Protein AF-A0A961WH72-F1 (afdb_monomer)

pLDDT: mean 76.14, std 23.5, range [26.84, 97.44]

Secondary structure (DSSP, 8-state):
------HHHHHHHHHHHHHHHHTT-TT-EEEEES-SS-EE-TTSSEEEEEPPPSS--HHHHHHHHHHHHHHHHHHHH--HHHHHHHPPSSHHHHHHHHHHHHHHHHHHHHHH-HHHHHHHHHHHHHHHHHTTGGG--S--GGGHHHHHHHHHHHHHH-PPPPHHHHHHHHHHHHHHHHHHHHHHHHHHHHTT-HHHHHHHHHHHHHHTT-S-GGGG-----TT--S----------------------------------------------SS-----S-------------------TT-TTS---S--TT-----GGGSS-HHHHHHHHHHHHHHHHHHHHHHHHHHHHHHHHHH-

Mean predicted aligned error: 18.49 Å

Solvent-accessible surface area (backbone atoms only — not comparable to full-atom values): 22322 Å² total; per-residue (Å²): 130,81,80,76,67,54,68,42,57,51,49,51,53,52,50,48,52,50,28,30,61,68,23,74,38,85,79,50,45,74,44,72,40,97,48,95,59,49,45,72,39,97,83,64,45,36,36,36,35,41,52,76,53,83,78,69,48,74,66,56,48,36,42,43,49,12,33,39,48,49,50,14,27,38,62,54,65,54,59,68,70,61,48,64,75,67,55,55,66,58,74,64,39,30,45,30,52,54,37,40,53,54,35,41,26,43,35,62,44,30,78,75,33,65,74,51,30,54,24,41,51,55,29,48,33,53,50,24,52,76,70,45,31,67,68,58,88,66,91,53,73,90,47,43,34,58,38,52,25,50,50,52,38,28,61,57,63,71,47,78,65,43,80,31,36,38,58,40,34,65,69,45,44,66,59,46,48,72,58,35,41,69,46,55,61,52,41,49,82,22,53,88,38,67,70,55,27,51,54,45,48,50,52,36,41,44,55,68,70,50,51,59,82,80,67,70,69,76,74,71,71,88,85,77,79,95,76,81,77,93,75,86,87,79,90,89,82,86,81,87,84,84,90,80,90,79,89,82,88,87,84,91,79,87,83,88,83,87,88,85,86,90,82,90,81,91,85,82,88,88,85,91,84,88,79,80,90,72,84,79,88,78,86,69,75,82,63,87,68,76,71,76,80,64,82,81,69,63,64,92,83,53,90,83,42,91,71,83,91,72,67,89,88,64,82,87,76,56,77,75,77,76,51,55,75,69,56,53,53,50,54,49,54,53,50,52,57,55,47,62,69,42,49,68,54,51,56,52,52,50,53,53,50,53,55,64,74,75,105

Nearest PDB structures (foldseek):
  6sna-assembly5_J  TM=2.636E-01  e=1.450E+00  Escherichia coli

Sequence (359 aa):
MAQQDDSQDLLKRVTSAALKAVSESRDVTVTYAYAQEALVGASGKTVRLPSPSRQVSAEELMRLRGAADAAALRLRYHDESMHRRRRPDGAEAAAIFERAEQVRVEALGARRLAGVADNLDAFLENRCKSKGLEDARERDPAMLPEAVGLMVRECLTGAPPPPSGARLLDLWRPWLMEKAGDELASLDDAAGDQRAFAKALSSLIRQLDLMDETDGALDYDDSQDEQQGEQDPNEESSPEGQGSEQESEGAMAGESSAGEEEGQADSAAMSAEEDMASAPGGEDPAGPTRWNNRWENDRAGDPAAYRAYSTESDEVIGAEGLCESEELTRLRAQLDQQLSRLQGVVARLANRLQRRLMA

Radius of gyration: 33.53 Å; Cα contacts (8 Å, |Δi|>4): 295; chains: 1; bounding box: 84×54×106 Å

Foldseek 3Di:
DPPPPQVQVVLQVVLVVVLCVLLVHPQAAEAEDCDQAKDQDLVNRYIYFHRADSDHDPLNSLSRNLRSLLSSLCNRQPDSVLLVLLQADDPLLNLLSVLLLSLLSQLVCCVPPVVNVSSNLSNQLVVLVVVQLLVDDAQDSVCVSVLSSQLLNCLQNVDHGRPSNNVNVVRCVVVLCVQQVVLSNVLNVCSNPPNSNSVSSVVSCVSVVNHDPVSVPPPPPPPDDPDDDDDDDDDDDDDDDDDDDDDDDDDDDDDDDDDDDDDDDDDDDDDPDPDDDDDDDPPPPPPPDPPPPDPVADDPPDPPHDDDPDCPPPDDDDPPRVDDPVVVVVVVVVVVVVVVVCPVVVVVVVVVVVVVVVD

Structure (mmCIF, N/CA/C/O backbone):
data_AF-A0A961WH72-F1
#
_entry.id   AF-A0A961WH72-F1
#
loop_
_atom_site.group_PDB
_atom_site.id
_atom_site.type_symbol
_atom_site.label_atom_id
_atom_site.label_alt_id
_atom_site.label_comp_id
_atom_site.label_asym_id
_atom_site.label_entity_id
_atom_site.label_seq_id
_atom_site.pdbx_PDB_ins_code
_atom_site.Cartn_x
_atom_site.Cartn_y
_atom_site.Cartn_z
_atom_site.occupancy
_atom_site.B_iso_or_equiv
_atom_site.auth_seq_id
_atom_site.auth_comp_id
_atom_site.auth_asym_id
_atom_site.auth_atom_id
_atom_site.pdbx_PDB_model_num
ATOM 1 N N . MET A 1 1 ? -14.200 17.731 36.127 1.00 36.31 1 MET A N 1
ATOM 2 C CA . MET A 1 1 ? -13.036 18.047 35.278 1.00 36.31 1 MET A CA 1
ATOM 3 C C . MET A 1 1 ? -12.876 16.879 34.329 1.00 36.31 1 MET A C 1
ATOM 5 O O . MET A 1 1 ? -12.485 15.814 34.783 1.00 36.31 1 MET A O 1
ATOM 9 N N . ALA A 1 2 ? -13.321 17.030 33.081 1.00 42.72 2 ALA A N 1
ATOM 10 C CA . ALA A 1 2 ? -13.099 16.016 32.057 1.00 42.72 2 ALA A CA 1
ATOM 11 C C . ALA A 1 2 ? -11.585 15.848 31.893 1.00 42.72 2 ALA A C 1
ATOM 13 O O . ALA A 1 2 ? -10.884 16.851 31.747 1.00 42.72 2 ALA A O 1
ATOM 14 N N . GLN A 1 3 ? -11.081 14.618 31.987 1.00 45.59 3 GLN A N 1
ATOM 15 C CA . GLN A 1 3 ? -9.727 14.318 31.537 1.00 45.59 3 GLN A CA 1
ATOM 16 C C . GLN A 1 3 ? -9.674 14.735 30.068 1.00 45.59 3 GLN A C 1
ATOM 18 O O . GLN A 1 3 ? -10.369 14.159 29.235 1.00 45.59 3 GLN A O 1
ATOM 23 N N . GLN A 1 4 ? -8.932 15.801 29.765 1.00 50.41 4 GLN A N 1
ATOM 24 C CA . GLN A 1 4 ? -8.462 16.026 28.408 1.00 50.41 4 GLN A CA 1
ATOM 25 C C . GLN A 1 4 ? -7.620 14.792 28.082 1.00 50.41 4 GLN A C 1
ATOM 27 O O . GLN A 1 4 ? -6.508 14.680 28.594 1.00 50.41 4 GLN A O 1
ATOM 32 N N . ASP A 1 5 ? -8.186 13.834 27.339 1.00 55.75 5 ASP A N 1
ATOM 33 C CA . ASP A 1 5 ? -7.397 12.783 26.691 1.00 55.75 5 ASP A CA 1
ATOM 34 C C . ASP A 1 5 ? -6.220 13.501 26.014 1.00 55.75 5 ASP A C 1
ATOM 36 O O . ASP A 1 5 ? -6.437 14.486 25.297 1.00 55.75 5 ASP A O 1
ATOM 40 N N . ASP A 1 6 ? -4.986 13.064 26.290 1.00 77.06 6 ASP A N 1
ATOM 41 C CA . ASP A 1 6 ? -3.807 13.585 25.597 1.00 77.06 6 ASP A CA 1
ATOM 42 C C . ASP A 1 6 ? -4.100 13.466 24.094 1.00 77.06 6 ASP A C 1
ATOM 44 O O . ASP A 1 6 ? -4.495 12.394 23.621 1.00 77.06 6 ASP A O 1
ATOM 48 N N . SER A 1 7 ? -3.998 14.567 23.338 1.00 80.75 7 SER A N 1
ATOM 49 C CA . SER A 1 7 ? -4.381 14.613 21.917 1.00 80.75 7 SER A CA 1
ATOM 50 C C . SER A 1 7 ? -3.727 13.478 21.121 1.00 80.75 7 SER A C 1
ATOM 52 O O . SER A 1 7 ? -4.302 12.963 20.162 1.00 80.75 7 SER A O 1
ATOM 54 N N . GLN A 1 8 ? -2.542 13.054 21.563 1.00 87.06 8 GLN A N 1
ATOM 55 C CA . GLN A 1 8 ? -1.800 11.918 21.039 1.00 87.06 8 GLN A CA 1
ATOM 56 C C . GLN A 1 8 ? -2.517 10.569 21.246 1.00 87.06 8 GLN A C 1
ATOM 58 O O . GLN A 1 8 ? -2.579 9.759 20.319 1.00 87.06 8 GLN A O 1
ATOM 63 N N . ASP A 1 9 ? -3.064 10.312 22.433 1.00 87.81 9 ASP A N 1
ATOM 64 C CA . ASP A 1 9 ? -3.734 9.052 22.775 1.00 87.81 9 ASP A CA 1
ATOM 65 C C . ASP A 1 9 ? -5.092 8.936 22.085 1.00 87.81 9 ASP A C 1
ATOM 67 O O . ASP A 1 9 ? -5.440 7.867 21.571 1.00 87.81 9 ASP A O 1
ATOM 71 N N . LEU A 1 10 ? -5.817 10.053 21.967 1.00 89.88 10 LEU A N 1
ATOM 72 C CA . LEU A 1 10 ? -7.023 10.119 21.145 1.00 89.88 10 LEU A CA 1
ATOM 73 C C . LEU A 1 10 ? -6.706 9.754 19.689 1.00 89.88 10 LEU A C 1
ATOM 75 O O . LEU A 1 10 ? -7.406 8.932 19.092 1.00 89.88 10 LEU A O 1
ATOM 79 N N . LEU A 1 11 ? -5.631 10.321 19.131 1.00 91.12 11 LEU A N 1
ATOM 80 C CA . LEU A 1 11 ? -5.214 10.054 17.758 1.00 91.12 11 LEU A CA 1
ATOM 81 C C . LEU A 1 11 ? -4.885 8.575 17.544 1.00 91.12 11 LEU A C 1
ATOM 83 O O . LEU A 1 11 ? -5.355 7.967 16.580 1.00 91.12 11 LEU A O 1
ATOM 87 N N . LYS A 1 12 ? -4.114 7.976 18.459 1.00 92.50 12 LYS A N 1
ATOM 88 C CA . LYS A 1 12 ? -3.782 6.546 18.430 1.00 92.50 12 LYS A CA 1
ATOM 89 C C . LYS A 1 12 ? -5.048 5.689 18.498 1.00 92.50 12 LYS A C 1
ATOM 91 O O . LYS A 1 12 ? -5.254 4.816 17.660 1.00 92.50 12 LYS A O 1
ATOM 96 N N . ARG A 1 13 ? -5.960 5.979 19.428 1.00 92.81 13 ARG A N 1
ATOM 97 C CA . ARG A 1 13 ? -7.214 5.224 19.572 1.00 92.81 13 ARG A CA 1
ATOM 98 C C . ARG A 1 13 ? -8.069 5.278 18.302 1.00 92.81 13 ARG A C 1
ATOM 100 O O . ARG A 1 13 ? -8.508 4.235 17.821 1.00 92.81 13 ARG A O 1
ATOM 107 N N . VAL A 1 14 ? -8.280 6.469 17.737 1.00 93.88 14 VAL A N 1
ATOM 108 C CA . VAL A 1 14 ? -9.122 6.658 16.541 1.00 93.88 14 VAL A CA 1
ATOM 109 C C . VAL A 1 14 ? -8.481 6.042 15.298 1.00 93.88 14 VAL A C 1
ATOM 111 O O . VAL A 1 14 ? -9.165 5.377 14.524 1.00 93.88 14 VAL A O 1
ATOM 114 N N . THR A 1 15 ? -7.169 6.209 15.107 1.00 93.75 15 THR A N 1
ATOM 115 C CA . THR A 1 15 ? -6.462 5.608 13.961 1.00 93.75 15 THR A CA 1
ATOM 116 C C . THR A 1 15 ? -6.438 4.085 14.037 1.00 93.75 15 THR A C 1
ATOM 118 O O . THR A 1 15 ? -6.690 3.434 13.028 1.00 93.75 15 THR A O 1
ATOM 121 N N . SER A 1 16 ? -6.249 3.512 15.229 1.00 94.38 16 SER A N 1
ATOM 122 C CA . SER A 1 16 ? -6.358 2.065 15.445 1.00 94.38 16 SER A CA 1
ATOM 123 C C . SER A 1 16 ? -7.760 1.536 15.131 1.00 94.38 16 SER A C 1
ATOM 125 O O . SER A 1 16 ? -7.897 0.512 14.465 1.00 94.38 16 SER A O 1
ATOM 127 N N . ALA A 1 17 ? -8.809 2.228 15.587 1.00 93.69 17 ALA A N 1
ATOM 128 C CA . ALA A 1 17 ? -10.191 1.833 15.315 1.00 93.69 17 ALA A CA 1
ATOM 129 C C . ALA A 1 17 ? -10.525 1.911 13.816 1.00 93.69 17 ALA A C 1
ATOM 131 O O . ALA A 1 17 ? -11.119 0.983 13.269 1.00 93.69 17 ALA A O 1
ATOM 132 N N . ALA A 1 18 ? -10.093 2.982 13.144 1.00 94.12 18 ALA A N 1
ATOM 133 C CA . ALA A 1 18 ? -10.273 3.139 11.705 1.00 94.12 18 ALA A CA 1
ATOM 134 C C . ALA A 1 18 ? -9.533 2.052 10.912 1.00 94.12 18 ALA A C 1
ATOM 136 O O . ALA A 1 18 ? -10.121 1.476 10.003 1.00 94.12 18 ALA A O 1
ATOM 137 N N . LEU A 1 19 ? -8.292 1.720 11.289 1.00 95.12 19 LEU A N 1
ATOM 138 C CA . LEU A 1 19 ? -7.523 0.649 10.652 1.00 95.12 19 LEU A CA 1
ATOM 139 C C . LEU A 1 19 ? -8.273 -0.684 10.717 1.00 95.12 19 LEU A C 1
ATOM 141 O O . LEU A 1 19 ? -8.426 -1.335 9.691 1.00 95.12 19 LEU A O 1
ATOM 145 N N . LYS A 1 20 ? -8.794 -1.054 11.895 1.00 94.75 20 LYS A N 1
ATOM 146 C CA . LYS A 1 20 ? -9.574 -2.291 12.087 1.00 94.75 20 LYS A CA 1
ATOM 147 C C . LYS A 1 20 ? -10.860 -2.324 11.265 1.00 94.75 20 LYS A C 1
ATOM 149 O O . LYS A 1 20 ? -11.255 -3.381 10.784 1.00 94.75 20 LYS A O 1
ATOM 154 N N . ALA A 1 21 ? -11.530 -1.180 11.138 1.00 94.06 21 ALA A N 1
ATOM 155 C CA . ALA A 1 21 ? -12.750 -1.071 10.349 1.00 94.06 21 ALA A CA 1
ATOM 156 C C . ALA A 1 21 ? -12.458 -1.206 8.847 1.00 94.06 21 ALA A C 1
ATOM 158 O O . ALA A 1 21 ? -13.131 -1.967 8.160 1.00 94.06 21 ALA A O 1
ATOM 159 N N . VAL A 1 22 ? -11.431 -0.510 8.346 1.00 93.94 22 VAL A N 1
ATOM 160 C CA . VAL A 1 22 ? -11.042 -0.553 6.927 1.00 93.94 22 VAL A CA 1
ATOM 161 C C . VAL A 1 22 ? -10.499 -1.928 6.538 1.00 93.94 22 VAL A C 1
ATOM 163 O O . VAL A 1 22 ? -10.794 -2.382 5.433 1.00 93.94 22 VAL A O 1
ATOM 166 N N . SER A 1 23 ? -9.759 -2.594 7.433 1.00 93.50 23 SER A N 1
ATOM 167 C CA . SER A 1 23 ? -9.194 -3.930 7.204 1.00 93.50 23 SER A CA 1
ATOM 168 C C 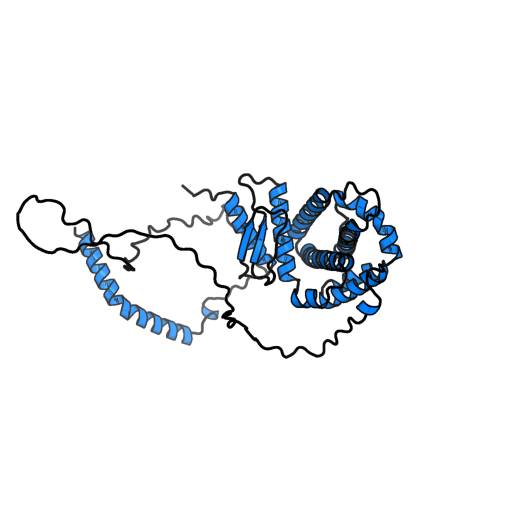. SER A 1 23 ? -10.180 -5.086 7.403 1.00 93.50 23 SER A C 1
ATOM 170 O O . SER A 1 23 ? -9.806 -6.238 7.200 1.00 93.50 23 SER A O 1
ATOM 172 N N . GLU A 1 24 ? -11.406 -4.806 7.863 1.00 91.94 24 GLU A N 1
ATOM 173 C CA . GLU A 1 24 ? -12.420 -5.806 8.248 1.00 91.94 24 GLU A CA 1
ATOM 174 C C . GLU A 1 24 ? -11.930 -6.835 9.290 1.00 91.94 24 GLU A C 1
ATOM 176 O O . GLU A 1 24 ? -12.535 -7.887 9.484 1.00 91.94 24 GLU A O 1
ATOM 181 N N . SER A 1 25 ? -10.862 -6.509 10.026 1.00 88.62 25 SER A N 1
ATOM 182 C CA . SER A 1 25 ? -10.177 -7.435 10.929 1.00 88.62 25 SER A CA 1
ATOM 183 C C . SER A 1 25 ? -10.180 -6.908 12.367 1.00 88.62 25 SER A C 1
ATOM 185 O O . SER A 1 25 ? -9.411 -6.015 12.737 1.00 88.62 25 SER A O 1
ATOM 187 N N . ARG A 1 26 ? -11.047 -7.475 13.217 1.00 85.31 26 ARG A N 1
ATOM 188 C CA . ARG A 1 26 ? -11.245 -7.028 14.614 1.00 85.31 26 ARG A CA 1
ATOM 189 C C . ARG A 1 26 ? -10.056 -7.353 15.530 1.00 85.31 26 ARG A C 1
ATOM 191 O O . ARG A 1 26 ? -9.720 -6.551 16.412 1.00 85.31 26 ARG A O 1
ATOM 198 N N . ASP A 1 27 ? -9.392 -8.474 15.261 1.00 87.06 27 ASP A N 1
ATOM 199 C CA . ASP A 1 27 ? -8.355 -9.064 16.119 1.00 87.06 27 ASP A CA 1
ATOM 200 C C . ASP A 1 27 ? -6.949 -8.502 15.872 1.00 87.06 27 ASP A C 1
ATOM 202 O O . ASP A 1 27 ? -5.981 -8.907 16.516 1.00 87.06 27 ASP A O 1
ATOM 206 N N . VAL A 1 28 ? -6.817 -7.531 14.964 1.00 91.31 28 VAL A N 1
ATOM 207 C CA . VAL A 1 28 ? -5.526 -6.901 14.681 1.00 91.31 28 VAL A CA 1
ATOM 208 C C . VAL A 1 28 ? -5.059 -6.113 15.901 1.00 91.31 28 VAL A C 1
ATOM 210 O O . VAL A 1 28 ? -5.764 -5.247 16.431 1.00 91.31 28 VAL A O 1
ATOM 213 N N . THR A 1 29 ? -3.838 -6.387 16.340 1.00 92.12 29 THR A N 1
ATOM 214 C CA . THR A 1 29 ? -3.172 -5.635 17.401 1.00 92.12 29 THR A CA 1
ATOM 215 C C . THR A 1 29 ? -2.368 -4.501 16.780 1.00 92.12 29 THR A C 1
ATOM 217 O O . THR A 1 29 ? -1.402 -4.735 16.054 1.00 92.12 29 THR A O 1
ATOM 220 N N . VAL A 1 30 ? -2.769 -3.262 17.064 1.00 93.12 30 VAL A N 1
ATOM 221 C CA . VAL A 1 30 ? -2.084 -2.061 16.573 1.00 93.12 30 VAL A CA 1
ATOM 222 C C . VAL A 1 30 ? -1.107 -1.569 17.634 1.00 93.12 30 VAL A C 1
ATOM 224 O O . VAL A 1 30 ? -1.479 -1.330 18.781 1.00 93.12 30 VAL A O 1
ATOM 227 N N . THR A 1 31 ? 0.150 -1.414 17.241 1.00 93.31 31 THR A N 1
ATOM 228 C CA . THR A 1 31 ? 1.238 -0.879 18.064 1.00 93.31 31 THR A CA 1
ATOM 229 C C . THR A 1 31 ? 1.793 0.384 17.416 1.00 93.31 31 THR A C 1
ATOM 231 O O . THR A 1 31 ? 1.682 0.563 16.206 1.00 93.31 31 THR A O 1
ATOM 234 N N . TYR A 1 32 ? 2.388 1.274 18.208 1.00 91.94 32 TYR A N 1
ATOM 235 C CA . TYR A 1 32 ? 2.964 2.528 17.716 1.00 91.94 32 TYR A CA 1
ATOM 236 C C . TYR A 1 32 ? 4.460 2.561 18.002 1.00 91.94 32 TYR A C 1
ATOM 238 O O . TYR A 1 32 ? 4.882 2.262 19.118 1.00 91.94 32 TYR A O 1
ATOM 246 N N . ALA A 1 33 ? 5.259 2.939 17.008 1.00 88.06 33 ALA A N 1
ATOM 247 C CA . ALA A 1 33 ? 6.708 3.059 17.136 1.00 88.06 33 ALA A CA 1
ATOM 248 C C . ALA A 1 33 ? 7.239 4.254 16.343 1.00 88.06 33 ALA A C 1
ATOM 250 O O . ALA A 1 33 ? 6.598 4.729 15.409 1.00 88.06 33 ALA A O 1
ATOM 251 N N . TYR A 1 34 ? 8.434 4.730 16.686 1.00 82.25 34 TYR A N 1
ATOM 252 C CA . TYR A 1 34 ? 9.130 5.742 15.892 1.00 82.25 34 TYR A CA 1
ATOM 253 C C . TYR A 1 34 ? 9.647 5.108 14.594 1.00 82.25 34 TYR A C 1
ATOM 255 O O . TYR A 1 34 ? 10.736 4.545 14.547 1.00 82.25 34 TYR A O 1
ATOM 263 N N . ALA A 1 35 ? 8.818 5.146 13.557 1.00 76.06 35 ALA A N 1
ATOM 264 C CA . ALA A 1 35 ? 9.113 4.687 12.205 1.00 76.06 35 ALA A CA 1
ATOM 265 C C . ALA A 1 35 ? 8.475 5.659 11.203 1.00 76.06 35 ALA A C 1
ATOM 267 O O . ALA A 1 35 ? 7.566 6.402 11.569 1.00 76.06 35 ALA A O 1
ATOM 268 N N . GLN A 1 36 ? 8.955 5.679 9.960 1.00 68.25 36 GLN A N 1
ATOM 269 C CA . GLN A 1 36 ? 8.349 6.484 8.889 1.00 68.25 36 GLN A CA 1
ATOM 270 C C . GLN A 1 36 ? 7.187 5.757 8.202 1.00 68.25 36 GLN A C 1
ATOM 272 O O . GLN A 1 36 ? 6.228 6.406 7.790 1.00 68.25 36 GLN A O 1
ATOM 277 N N . GLU A 1 37 ? 7.254 4.427 8.121 1.00 78.56 37 GLU A N 1
ATOM 278 C CA . GLU A 1 37 ? 6.268 3.585 7.443 1.00 78.56 37 GLU A CA 1
ATOM 279 C C . GLU A 1 37 ? 5.599 2.610 8.416 1.00 78.56 37 GLU A C 1
ATOM 281 O O . GLU A 1 37 ? 6.140 2.276 9.478 1.00 78.56 37 GLU A O 1
ATOM 286 N N . ALA A 1 38 ? 4.397 2.169 8.045 1.00 82.62 38 ALA A N 1
ATOM 287 C CA . ALA A 1 38 ? 3.700 1.113 8.754 1.00 82.62 38 ALA A CA 1
ATOM 288 C C . ALA A 1 38 ? 4.318 -0.250 8.421 1.00 82.62 38 ALA A C 1
ATOM 290 O O . ALA A 1 38 ? 4.673 -0.518 7.277 1.00 82.62 38 ALA A O 1
ATOM 291 N N . LEU A 1 39 ? 4.401 -1.126 9.418 1.00 82.69 39 LEU A N 1
ATOM 292 C CA . LEU A 1 39 ? 4.828 -2.510 9.234 1.00 82.69 39 LEU A CA 1
ATOM 293 C C . LEU A 1 39 ? 3.669 -3.437 9.571 1.00 82.69 39 LEU A C 1
ATOM 295 O O . LEU A 1 39 ? 3.139 -3.389 10.682 1.00 82.69 39 LEU A O 1
ATOM 299 N N . VAL A 1 40 ? 3.298 -4.289 8.623 1.00 81.38 40 VAL A N 1
ATOM 300 C CA . VAL A 1 40 ? 2.339 -5.372 8.841 1.00 81.38 40 VAL A CA 1
ATOM 301 C C . VAL A 1 40 ? 3.132 -6.627 9.195 1.00 81.38 40 VAL A C 1
ATOM 303 O O . VAL A 1 40 ? 4.072 -6.989 8.493 1.00 81.38 40 VAL A O 1
ATOM 306 N N . GLY A 1 41 ? 2.810 -7.263 10.321 1.00 77.25 41 GLY A N 1
ATOM 307 C CA . GLY A 1 41 ? 3.455 -8.507 10.731 1.00 77.25 41 GLY A CA 1
ATOM 308 C C . GLY A 1 41 ? 3.132 -9.649 9.766 1.00 77.25 41 GLY A C 1
ATOM 309 O O . GLY A 1 41 ? 2.050 -9.683 9.189 1.00 77.25 41 GLY A O 1
ATOM 310 N N . ALA A 1 42 ? 4.037 -10.624 9.647 1.00 69.62 42 ALA A N 1
ATOM 311 C CA . ALA A 1 42 ? 3.918 -11.736 8.694 1.00 69.62 42 ALA A CA 1
ATOM 312 C C . ALA A 1 42 ? 2.634 -12.580 8.846 1.00 69.62 42 ALA A C 1
ATOM 314 O O . ALA A 1 42 ? 2.200 -13.226 7.900 1.00 69.62 42 ALA A O 1
ATOM 315 N N . SER A 1 43 ? 2.018 -12.587 10.033 1.00 72.12 43 SER A N 1
ATOM 316 C CA . SER A 1 43 ? 0.750 -13.281 10.292 1.00 72.12 43 SER A CA 1
ATOM 317 C C . SER A 1 43 ? -0.496 -12.434 10.010 1.00 72.12 43 SER A C 1
ATOM 319 O O . SER A 1 43 ? -1.606 -12.911 10.229 1.00 72.12 43 SER A O 1
ATOM 321 N N . GLY A 1 44 ? -0.343 -11.159 9.637 1.00 79.94 44 GLY A N 1
ATOM 322 C CA . GLY A 1 44 ? -1.441 -10.198 9.482 1.00 79.94 44 GLY A CA 1
ATOM 323 C C . GLY A 1 44 ? -2.124 -9.780 10.795 1.00 79.94 44 GLY A C 1
ATOM 324 O O . GLY A 1 44 ? -3.003 -8.924 10.795 1.00 79.94 44 GLY A O 1
ATOM 325 N N . LYS A 1 45 ? -1.722 -10.343 11.943 1.00 84.69 45 LYS A N 1
ATOM 326 C CA . LYS A 1 45 ? -2.372 -10.091 13.245 1.00 84.69 45 LYS A CA 1
ATOM 327 C C . LYS A 1 45 ? -1.830 -8.870 13.981 1.00 84.69 45 LYS A C 1
ATOM 329 O O . LYS A 1 45 ? -2.444 -8.413 14.944 1.00 84.69 45 LYS A O 1
ATOM 334 N N . THR A 1 46 ? -0.686 -8.337 13.566 1.00 90.12 46 THR A N 1
ATOM 335 C CA . THR A 1 46 ? -0.054 -7.176 14.199 1.00 90.12 46 THR A CA 1
ATOM 336 C C . THR A 1 46 ? 0.263 -6.111 13.161 1.00 90.12 46 THR A C 1
ATOM 338 O O . THR A 1 46 ? 0.755 -6.413 12.076 1.00 90.12 46 THR A O 1
ATOM 341 N N . VAL A 1 47 ? -0.008 -4.850 13.494 1.00 93.12 47 VAL A N 1
ATOM 342 C CA . VAL A 1 47 ? 0.405 -3.696 12.686 1.00 93.12 47 VAL A CA 1
ATOM 343 C C . VAL A 1 47 ? 1.152 -2.719 13.573 1.00 93.12 47 VAL A C 1
ATOM 345 O O . VAL A 1 47 ? 0.690 -2.375 14.662 1.00 93.12 47 VAL A O 1
ATOM 348 N N . ARG A 1 48 ? 2.311 -2.257 13.111 1.00 93.38 48 ARG A N 1
ATOM 349 C CA . ARG A 1 48 ? 3.100 -1.222 13.772 1.00 93.38 48 ARG A CA 1
ATOM 350 C C . ARG A 1 48 ? 3.012 0.071 12.975 1.00 93.38 48 ARG A C 1
ATOM 352 O O . ARG A 1 48 ? 3.560 0.149 11.883 1.00 93.38 48 ARG A O 1
ATOM 359 N N . LEU A 1 49 ? 2.332 1.071 13.525 1.00 93.56 49 LEU A N 1
ATOM 360 C CA . LEU A 1 49 ? 2.144 2.390 12.924 1.00 93.56 49 LEU A CA 1
ATOM 361 C C . LEU A 1 49 ? 3.180 3.408 13.432 1.00 93.56 49 LEU A C 1
ATOM 363 O O . LEU A 1 49 ? 3.722 3.240 14.532 1.00 93.56 49 LEU A O 1
ATOM 367 N N . PRO A 1 50 ? 3.439 4.485 12.667 1.00 90.88 50 PRO A N 1
ATOM 368 C CA . PRO A 1 50 ? 4.266 5.593 13.132 1.00 90.88 50 PRO A CA 1
ATOM 369 C C . PRO A 1 50 ? 3.639 6.251 14.369 1.00 90.88 50 PRO A C 1
ATOM 371 O O . PRO A 1 50 ? 2.454 6.570 14.388 1.00 90.88 50 PRO A O 1
ATOM 374 N N . SER A 1 51 ? 4.412 6.450 15.434 1.00 89.06 51 SER A N 1
ATOM 375 C CA . SER A 1 51 ? 3.912 7.137 16.625 1.00 89.06 51 SER A CA 1
ATOM 376 C C . SER A 1 51 ? 3.788 8.636 16.345 1.00 89.06 51 SER A C 1
ATOM 378 O O . SER A 1 51 ? 4.811 9.258 16.057 1.00 89.06 51 SER A O 1
ATOM 380 N N . PRO A 1 52 ? 2.595 9.238 16.503 1.00 89.44 52 PRO A N 1
ATOM 381 C CA . PRO A 1 52 ? 2.447 10.685 16.416 1.00 89.44 52 PRO A CA 1
ATOM 382 C C . PRO A 1 52 ? 3.178 11.369 17.575 1.00 89.44 52 PRO A C 1
ATOM 384 O O . PRO A 1 52 ? 3.286 10.807 18.672 1.00 89.44 52 PRO A O 1
ATOM 387 N N . SER A 1 53 ? 3.652 12.587 17.347 1.00 86.94 53 SER A N 1
ATOM 388 C CA . SER A 1 53 ? 4.169 13.490 18.365 1.00 86.94 53 SER A CA 1
ATOM 389 C C . SER A 1 53 ? 3.045 14.010 19.277 1.00 86.94 53 SER A C 1
ATOM 391 O O . SER A 1 53 ? 1.857 13.821 19.016 1.00 86.94 53 SER A O 1
ATOM 393 N N . ARG A 1 54 ? 3.408 14.671 20.384 1.00 82.31 54 ARG A N 1
ATOM 394 C CA . ARG A 1 54 ? 2.423 15.321 21.272 1.00 82.31 54 ARG A CA 1
ATOM 395 C C . ARG A 1 54 ? 1.734 16.522 20.619 1.00 82.31 54 ARG A C 1
ATOM 397 O O . ARG A 1 54 ? 0.594 16.829 20.950 1.00 82.31 54 ARG A O 1
ATOM 404 N N . GLN A 1 55 ? 2.426 17.209 19.712 1.00 83.12 55 GLN A N 1
ATOM 405 C CA . GLN A 1 55 ? 1.911 18.356 18.966 1.00 83.12 55 GLN A CA 1
ATOM 406 C C . GLN A 1 55 ? 1.867 18.000 17.485 1.00 83.12 55 GLN A C 1
ATOM 408 O O . GLN A 1 55 ? 2.793 18.282 16.731 1.00 83.12 55 GLN A O 1
ATOM 413 N N . VAL A 1 56 ? 0.774 17.353 17.096 1.00 81.62 56 VAL A N 1
ATOM 414 C CA . VAL A 1 56 ? 0.613 16.791 15.757 1.00 81.62 56 VAL A CA 1
ATOM 415 C C . VAL A 1 56 ? 0.435 17.913 14.736 1.00 81.62 56 VAL A C 1
ATOM 417 O O . VAL A 1 56 ? -0.516 18.693 14.818 1.00 81.62 56 VAL A O 1
ATOM 420 N N . SER A 1 57 ? 1.338 17.988 13.759 1.00 88.25 57 SER A N 1
ATOM 421 C CA . SER A 1 57 ? 1.156 18.854 12.591 1.00 88.25 57 SER A CA 1
ATOM 422 C C . SER A 1 57 ? 0.174 18.222 11.596 1.00 88.25 57 SER A C 1
ATOM 424 O O . SER A 1 57 ? -0.032 17.008 11.589 1.00 88.25 57 SER A O 1
ATOM 426 N N . ALA A 1 58 ? -0.423 19.028 10.712 1.00 87.38 58 ALA A N 1
ATOM 427 C CA . ALA A 1 58 ? -1.310 18.504 9.667 1.00 87.38 58 ALA A CA 1
ATOM 428 C C . ALA A 1 58 ? -0.600 17.474 8.765 1.00 87.38 58 ALA A C 1
ATOM 430 O O . ALA A 1 58 ? -1.182 16.455 8.405 1.00 87.38 58 ALA A O 1
ATOM 431 N N . GLU A 1 59 ? 0.678 17.704 8.459 1.00 85.94 59 GLU A N 1
ATOM 432 C CA . GLU A 1 59 ? 1.492 16.794 7.651 1.00 85.94 59 GLU A CA 1
ATOM 433 C C . GLU A 1 59 ? 1.767 15.466 8.374 1.00 85.94 59 GLU A C 1
ATOM 435 O O . GLU A 1 59 ? 1.672 14.393 7.778 1.00 85.94 59 GLU A O 1
ATOM 440 N N . GLU A 1 60 ? 2.063 15.518 9.676 1.00 87.50 60 GLU A N 1
ATOM 441 C CA . GLU A 1 60 ? 2.265 14.323 10.497 1.00 87.50 60 GLU A CA 1
ATOM 442 C C . GLU A 1 60 ? 0.979 13.494 10.603 1.00 87.50 60 GLU A C 1
ATOM 444 O O . GLU A 1 60 ? 1.018 12.266 10.499 1.00 87.50 60 GLU A O 1
ATOM 449 N N . LEU A 1 61 ? -0.169 14.164 10.739 1.00 89.81 61 LEU A N 1
ATOM 450 C CA . LEU A 1 61 ? -1.473 13.514 10.740 1.00 89.81 61 LEU A CA 1
ATOM 451 C C . LEU A 1 61 ? -1.752 12.796 9.416 1.00 89.81 61 LEU A C 1
ATOM 453 O O . LEU A 1 61 ? -2.140 11.629 9.434 1.00 89.81 61 LEU A O 1
ATOM 457 N N . MET A 1 62 ? -1.539 13.473 8.284 1.00 88.81 62 MET A N 1
ATOM 458 C CA . MET A 1 62 ? -1.716 12.888 6.951 1.00 88.81 62 MET A CA 1
ATOM 459 C C . MET A 1 62 ? -0.795 11.685 6.747 1.00 88.81 62 MET A C 1
ATOM 461 O O . MET A 1 62 ? -1.237 10.648 6.260 1.00 88.81 62 MET A O 1
ATOM 465 N N . ARG A 1 63 ? 0.464 11.778 7.194 1.00 89.06 63 ARG A N 1
ATOM 466 C CA . ARG A 1 63 ? 1.424 10.671 7.122 1.00 89.06 63 ARG A CA 1
ATOM 467 C C . ARG A 1 63 ? 0.965 9.462 7.932 1.00 89.06 63 ARG A C 1
ATOM 469 O O . ARG A 1 63 ? 0.990 8.349 7.419 1.00 89.06 63 ARG A O 1
ATOM 476 N N . LEU A 1 64 ? 0.520 9.669 9.173 1.00 92.38 64 LEU A N 1
ATOM 477 C CA . LEU A 1 64 ? -0.010 8.589 10.006 1.00 92.38 64 LEU A CA 1
ATOM 478 C C . LEU A 1 64 ? -1.268 7.970 9.392 1.00 92.38 64 LEU A C 1
ATOM 480 O O . LEU A 1 64 ? -1.384 6.748 9.340 1.00 92.38 64 LEU A O 1
ATOM 484 N N . ARG A 1 65 ? -2.213 8.803 8.946 1.00 93.88 65 ARG A N 1
ATOM 485 C CA . ARG A 1 65 ? -3.468 8.350 8.337 1.00 93.88 65 ARG A CA 1
ATOM 486 C C . ARG A 1 65 ? -3.215 7.546 7.069 1.00 93.88 65 ARG A C 1
ATOM 488 O O . ARG A 1 65 ? -3.736 6.445 6.966 1.00 93.88 65 ARG A O 1
ATOM 495 N N . GLY A 1 66 ? -2.376 8.041 6.165 1.00 94.56 66 GLY A N 1
ATOM 496 C CA . GLY A 1 66 ? -2.032 7.324 4.942 1.00 94.56 66 GLY A CA 1
ATOM 497 C C . GLY A 1 66 ? -1.268 6.027 5.204 1.00 94.56 66 GLY A C 1
ATOM 498 O O . GLY A 1 66 ? -1.602 5.010 4.609 1.00 94.56 66 GLY A O 1
ATOM 499 N N . ALA A 1 67 ? -0.336 6.007 6.165 1.00 94.12 67 ALA A N 1
ATOM 500 C CA . ALA A 1 67 ? 0.337 4.772 6.574 1.00 94.12 67 ALA A CA 1
ATOM 501 C C . ALA A 1 67 ? -0.644 3.744 7.173 1.00 94.12 67 ALA A C 1
ATOM 503 O O . ALA A 1 67 ? -0.539 2.548 6.901 1.00 94.12 67 ALA A O 1
ATOM 504 N N . ALA A 1 68 ? -1.608 4.202 7.977 1.00 95.38 68 ALA A N 1
ATOM 505 C CA . ALA A 1 68 ? -2.639 3.349 8.558 1.00 95.38 68 ALA A CA 1
ATOM 506 C C . ALA A 1 68 ? -3.601 2.801 7.498 1.00 95.38 68 ALA A C 1
ATOM 508 O O . ALA A 1 68 ? -3.897 1.609 7.515 1.00 95.38 68 ALA A O 1
ATOM 509 N N . ASP A 1 69 ? -4.052 3.646 6.571 1.00 96.38 69 ASP A N 1
ATOM 510 C CA . ASP A 1 69 ? -4.961 3.249 5.500 1.00 96.38 69 ASP A CA 1
ATOM 511 C C . ASP A 1 69 ? -4.258 2.291 4.514 1.00 96.38 69 ASP A C 1
ATOM 513 O O . ASP A 1 69 ? -4.824 1.256 4.173 1.00 96.38 69 ASP A O 1
ATOM 517 N N . ALA A 1 70 ? -2.993 2.539 4.147 1.00 95.56 70 ALA A N 1
ATOM 518 C CA . ALA A 1 70 ? -2.197 1.628 3.315 1.00 95.56 70 ALA A CA 1
ATOM 519 C C . ALA A 1 70 ? -2.025 0.242 3.966 1.00 95.56 70 ALA A C 1
ATOM 521 O O . ALA A 1 70 ? -2.215 -0.786 3.312 1.00 95.56 70 ALA A O 1
ATOM 522 N N . ALA A 1 71 ? -1.724 0.199 5.269 1.00 95.19 71 ALA A N 1
ATOM 523 C CA . ALA A 1 71 ? -1.624 -1.054 6.017 1.00 95.19 71 ALA A CA 1
ATOM 524 C C . ALA A 1 71 ? -2.978 -1.775 6.133 1.00 95.19 71 ALA A C 1
ATOM 526 O O . ALA A 1 71 ? -3.039 -2.996 5.994 1.00 95.19 71 ALA A O 1
ATOM 527 N N . ALA A 1 72 ? -4.067 -1.032 6.357 1.00 95.81 72 ALA A N 1
ATOM 528 C CA . ALA A 1 72 ? -5.414 -1.589 6.444 1.00 95.81 72 ALA A CA 1
ATOM 529 C C . ALA A 1 72 ? -5.854 -2.234 5.123 1.00 95.81 72 ALA A C 1
ATOM 531 O O . ALA A 1 72 ? -6.411 -3.331 5.120 1.00 95.81 72 ALA A O 1
ATOM 532 N N . LEU A 1 73 ? -5.577 -1.565 4.002 1.00 95.81 73 LEU A N 1
ATOM 533 C CA . LEU A 1 73 ? -5.893 -2.066 2.667 1.00 95.81 73 LEU A CA 1
ATOM 534 C C . LEU A 1 73 ? -5.057 -3.288 2.305 1.00 95.81 73 LEU A C 1
ATOM 536 O O . LEU A 1 73 ? -5.602 -4.229 1.730 1.00 95.81 73 LEU A O 1
ATOM 540 N N . ARG A 1 74 ? -3.775 -3.315 2.693 1.00 95.31 74 ARG A N 1
ATOM 541 C CA . ARG A 1 74 ? -2.952 -4.517 2.546 1.00 95.31 74 ARG A CA 1
ATOM 542 C C . ARG A 1 74 ? -3.567 -5.681 3.316 1.00 95.31 74 ARG A C 1
ATOM 544 O O . ARG A 1 74 ? -3.832 -6.707 2.715 1.00 95.31 74 ARG A O 1
ATOM 551 N N . LEU A 1 75 ? -3.893 -5.508 4.597 1.00 94.19 75 LEU A N 1
ATOM 552 C CA . LEU A 1 75 ? -4.536 -6.566 5.387 1.00 94.19 75 LEU A CA 1
ATOM 553 C C . LEU A 1 75 ? -5.833 -7.099 4.765 1.00 94.19 75 LEU A C 1
ATOM 555 O O . LEU A 1 75 ? -6.129 -8.281 4.896 1.00 94.19 75 LEU A O 1
ATOM 559 N N . ARG A 1 76 ? -6.608 -6.232 4.109 1.00 93.81 76 ARG A N 1
ATOM 560 C CA . ARG A 1 76 ? -7.894 -6.607 3.521 1.00 93.81 76 ARG A CA 1
ATOM 561 C C . ARG A 1 76 ? -7.778 -7.318 2.180 1.00 93.81 76 ARG A C 1
ATOM 563 O O . ARG A 1 76 ? -8.543 -8.236 1.912 1.00 93.81 76 ARG A O 1
ATOM 570 N N . TYR A 1 77 ? -6.904 -6.829 1.305 1.00 94.50 77 TYR A N 1
ATOM 571 C CA . TYR A 1 77 ? -6.893 -7.221 -0.105 1.00 94.50 77 TYR A CA 1
ATOM 572 C C . TYR A 1 77 ? -5.681 -8.071 -0.497 1.00 94.50 77 TYR A C 1
ATOM 574 O O . TYR A 1 77 ? -5.587 -8.450 -1.664 1.00 94.50 77 TYR A O 1
ATOM 582 N N . HIS A 1 78 ? -4.766 -8.353 0.433 1.00 94.81 78 HIS A N 1
ATOM 583 C CA . HIS A 1 78 ? -3.543 -9.111 0.186 1.00 94.81 78 HIS A CA 1
ATOM 584 C C . HIS A 1 78 ? -3.550 -10.477 0.879 1.00 94.81 78 HIS A C 1
ATOM 586 O O . HIS A 1 78 ? -3.634 -10.573 2.101 1.00 94.81 78 HIS A O 1
ATOM 592 N N . ASP A 1 79 ? -3.354 -11.528 0.093 1.00 94.06 79 ASP A N 1
ATOM 593 C CA . ASP A 1 79 ? -3.001 -12.869 0.541 1.00 94.06 79 ASP A CA 1
ATOM 594 C C . ASP A 1 79 ? -1.475 -13.052 0.494 1.00 94.06 79 ASP A C 1
ATOM 596 O O . ASP A 1 79 ? -0.863 -13.143 -0.576 1.00 94.06 79 ASP A O 1
ATOM 600 N N . GLU A 1 80 ? -0.869 -13.127 1.679 1.00 91.88 80 GLU A N 1
ATOM 601 C CA . GLU A 1 80 ? 0.574 -13.296 1.889 1.00 91.88 80 GLU A CA 1
ATOM 602 C C . GLU A 1 80 ? 1.087 -14.674 1.432 1.00 91.88 80 GLU A C 1
ATOM 604 O O . GLU A 1 80 ? 2.238 -14.827 1.016 1.00 91.88 80 GLU A O 1
ATOM 609 N N . SER A 1 81 ? 0.259 -15.719 1.520 1.00 91.69 81 SER A N 1
ATOM 610 C CA . SER A 1 81 ? 0.657 -17.070 1.112 1.00 91.69 81 SER A CA 1
ATOM 611 C C . SER A 1 81 ? 0.793 -17.154 -0.406 1.00 91.69 81 SER A C 1
ATOM 613 O O . SER A 1 81 ? 1.804 -17.636 -0.923 1.00 91.69 81 SER A O 1
ATOM 615 N N . MET A 1 82 ? -0.186 -16.593 -1.113 1.00 92.00 82 MET A N 1
ATOM 616 C CA . MET A 1 82 ? -0.213 -16.528 -2.566 1.00 92.00 82 MET A CA 1
ATOM 617 C C . MET A 1 82 ? 0.895 -15.608 -3.086 1.00 92.00 82 MET A C 1
ATOM 619 O O . MET A 1 82 ? 1.631 -15.988 -4.000 1.00 92.00 82 MET A O 1
ATOM 623 N N . HIS A 1 83 ? 1.084 -14.446 -2.451 1.00 92.81 83 HIS A N 1
ATOM 624 C CA . HIS A 1 83 ? 2.150 -13.515 -2.810 1.00 92.81 83 HIS A CA 1
ATOM 625 C C . HIS A 1 83 ? 3.538 -14.162 -2.727 1.00 92.81 83 HIS A C 1
ATOM 627 O O . HIS A 1 83 ? 4.302 -14.086 -3.686 1.00 92.81 83 HIS A O 1
ATOM 633 N N . ARG A 1 84 ? 3.846 -14.873 -1.632 1.00 91.94 84 ARG A N 1
ATOM 634 C CA . ARG A 1 84 ? 5.135 -15.567 -1.478 1.00 91.94 84 ARG A CA 1
ATOM 635 C C . ARG A 1 84 ? 5.358 -16.660 -2.519 1.00 91.94 84 ARG A C 1
ATOM 637 O O . ARG A 1 84 ? 6.474 -16.784 -3.007 1.00 91.94 84 ARG A O 1
ATOM 644 N N . ARG A 1 85 ? 4.319 -17.421 -2.884 1.00 91.06 85 ARG A N 1
ATOM 645 C CA . ARG A 1 85 ? 4.412 -18.476 -3.914 1.00 91.06 85 ARG A CA 1
ATOM 646 C C . ARG A 1 85 ? 4.685 -17.918 -5.317 1.00 91.06 85 ARG A C 1
ATOM 648 O O . ARG A 1 85 ? 5.309 -18.598 -6.124 1.00 91.06 85 ARG A O 1
ATOM 655 N N . ARG A 1 86 ? 4.198 -16.709 -5.621 1.00 89.81 86 ARG A N 1
ATOM 656 C CA . ARG A 1 86 ? 4.316 -16.077 -6.951 1.00 89.81 86 ARG A CA 1
ATOM 657 C C . ARG A 1 86 ? 5.413 -15.023 -7.066 1.00 89.81 86 ARG A C 1
ATOM 659 O O . ARG A 1 86 ? 5.610 -14.483 -8.153 1.00 89.81 86 ARG A O 1
ATOM 666 N N . ARG A 1 87 ? 6.093 -14.703 -5.967 1.00 92.19 87 ARG A N 1
ATOM 667 C CA . ARG A 1 87 ? 7.177 -13.725 -5.952 1.00 92.19 87 ARG A CA 1
ATOM 668 C C . ARG A 1 87 ? 8.294 -14.195 -6.897 1.00 92.19 87 ARG A C 1
ATOM 670 O O . ARG A 1 87 ? 8.786 -15.303 -6.697 1.00 92.19 87 ARG A O 1
ATOM 677 N N . PRO A 1 88 ? 8.691 -13.383 -7.892 1.00 91.19 88 PRO A N 1
ATOM 678 C CA . PRO A 1 88 ? 9.749 -13.758 -8.818 1.00 91.19 88 PRO A CA 1
ATOM 679 C C . PRO A 1 88 ? 11.108 -13.801 -8.117 1.00 91.19 88 PRO A C 1
ATOM 681 O O . PRO A 1 88 ? 11.324 -13.141 -7.089 1.00 91.19 88 PRO A O 1
ATOM 684 N N . ASP A 1 89 ? 12.019 -14.560 -8.715 1.00 87.00 89 ASP A N 1
ATOM 685 C CA . ASP A 1 89 ? 13.425 -14.555 -8.345 1.00 87.00 89 ASP A CA 1
ATOM 686 C C . ASP A 1 89 ? 14.104 -13.257 -8.812 1.00 87.00 89 ASP A C 1
ATOM 688 O O . ASP A 1 89 ? 13.584 -12.501 -9.632 1.00 87.00 89 ASP A O 1
ATOM 692 N N . GLY A 1 90 ? 15.260 -12.945 -8.225 1.00 89.19 90 GLY A N 1
ATOM 693 C CA . GLY A 1 90 ? 15.974 -11.695 -8.489 1.00 89.19 90 GLY A CA 1
ATOM 694 C C . GLY A 1 90 ? 15.489 -10.512 -7.640 1.00 89.19 90 GLY A C 1
ATOM 695 O O . GLY A 1 90 ? 14.302 -10.290 -7.404 1.00 89.19 90 GLY A O 1
ATOM 696 N N . ALA A 1 91 ? 16.442 -9.724 -7.138 1.00 90.88 91 ALA A N 1
ATOM 697 C CA . ALA A 1 91 ? 16.147 -8.639 -6.201 1.00 90.88 91 ALA A CA 1
ATOM 698 C C . ALA A 1 91 ? 15.313 -7.509 -6.834 1.00 90.88 91 ALA A C 1
ATOM 700 O O . ALA A 1 91 ? 14.417 -6.971 -6.187 1.00 90.88 91 ALA A O 1
ATOM 701 N N . GLU A 1 92 ? 15.594 -7.165 -8.09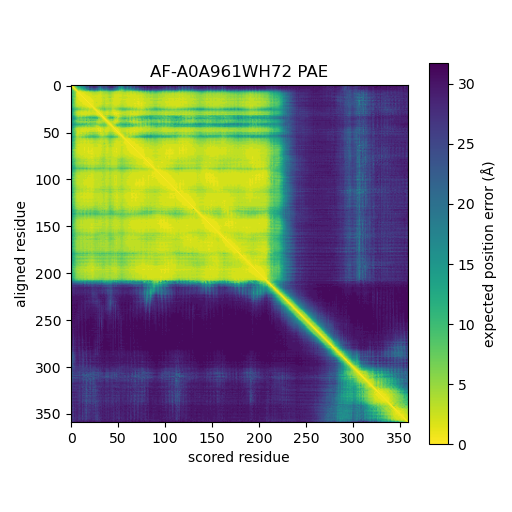2 1.00 91.12 92 GLU A N 1
ATOM 702 C CA . GLU A 1 92 ? 14.924 -6.074 -8.808 1.00 91.12 92 GLU A CA 1
ATOM 703 C C . GLU A 1 92 ? 13.495 -6.450 -9.222 1.00 91.12 92 GLU A C 1
ATOM 705 O O . GLU A 1 92 ? 12.550 -5.728 -8.896 1.00 91.12 92 GLU A O 1
ATOM 710 N N . ALA A 1 93 ? 13.315 -7.623 -9.839 1.00 92.75 93 ALA A N 1
ATOM 711 C CA . ALA A 1 93 ? 12.004 -8.171 -10.182 1.00 92.75 93 ALA A CA 1
ATOM 712 C C . ALA A 1 93 ? 11.106 -8.307 -8.945 1.00 92.75 93 ALA A C 1
ATOM 714 O O . ALA A 1 93 ? 9.955 -7.866 -8.956 1.00 92.75 93 ALA A O 1
ATOM 715 N N . ALA A 1 94 ? 11.642 -8.836 -7.842 1.00 93.69 94 ALA A N 1
ATOM 716 C CA . ALA A 1 94 ? 10.899 -8.936 -6.595 1.00 93.69 94 ALA A CA 1
ATOM 717 C C . ALA A 1 94 ? 10.515 -7.568 -6.007 1.00 93.69 94 ALA A C 1
ATOM 719 O O . ALA A 1 94 ? 9.433 -7.434 -5.436 1.00 93.69 94 ALA A O 1
ATOM 720 N N . ALA A 1 95 ? 11.366 -6.546 -6.149 1.00 95.00 95 ALA A N 1
ATOM 721 C CA . ALA A 1 95 ? 11.055 -5.192 -5.695 1.00 95.00 95 ALA A CA 1
ATOM 722 C C . ALA A 1 95 ? 9.928 -4.551 -6.522 1.00 95.00 95 ALA A C 1
ATOM 724 O O . ALA A 1 95 ? 9.048 -3.902 -5.953 1.00 95.00 95 ALA A O 1
ATOM 725 N N . ILE A 1 96 ? 9.916 -4.762 -7.844 1.00 95.56 96 ILE A N 1
ATOM 726 C CA . ILE A 1 96 ? 8.805 -4.347 -8.715 1.00 95.56 96 ILE A CA 1
ATOM 727 C C . ILE A 1 96 ? 7.524 -5.080 -8.316 1.00 95.56 96 ILE A C 1
ATOM 729 O O . ILE A 1 96 ? 6.474 -4.449 -8.182 1.00 95.56 96 ILE A O 1
ATOM 733 N N . PHE A 1 97 ? 7.620 -6.392 -8.086 1.00 95.75 97 PHE A N 1
ATOM 734 C CA . PHE A 1 97 ? 6.482 -7.230 -7.732 1.00 95.75 97 PHE A CA 1
ATOM 735 C C . PHE A 1 97 ? 5.819 -6.782 -6.422 1.00 95.75 97 PHE A C 1
ATOM 737 O O . PHE A 1 97 ? 4.617 -6.520 -6.386 1.00 95.75 97 PHE A O 1
ATOM 744 N N . GLU A 1 98 ? 6.617 -6.605 -5.365 1.00 95.38 98 GLU A N 1
ATOM 745 C CA . GLU A 1 98 ? 6.165 -6.081 -4.072 1.00 95.38 98 GLU A CA 1
ATOM 746 C C . GLU A 1 98 ? 5.551 -4.685 -4.224 1.00 95.38 98 GLU A C 1
ATOM 748 O O . GLU A 1 98 ? 4.474 -4.395 -3.694 1.00 95.38 98 GLU A O 1
ATOM 753 N N . ARG A 1 99 ? 6.216 -3.803 -4.983 1.00 96.38 99 ARG A N 1
ATOM 754 C CA . ARG A 1 99 ? 5.750 -2.428 -5.132 1.00 96.38 99 ARG A CA 1
ATOM 755 C C . ARG A 1 99 ? 4.406 -2.358 -5.849 1.00 96.38 99 ARG A C 1
ATOM 757 O O . ARG A 1 99 ? 3.530 -1.629 -5.382 1.00 96.38 99 ARG A O 1
ATOM 764 N N . ALA A 1 100 ? 4.250 -3.071 -6.959 1.00 96.69 100 ALA A N 1
ATOM 765 C CA . ALA A 1 100 ? 3.019 -3.081 -7.739 1.00 96.69 100 ALA A CA 1
ATOM 766 C C . ALA A 1 100 ? 1.864 -3.751 -6.980 1.00 96.69 100 ALA A C 1
ATOM 768 O O . ALA A 1 100 ? 0.738 -3.263 -7.045 1.00 96.69 100 ALA A O 1
ATOM 769 N N . GLU A 1 101 ? 2.132 -4.792 -6.189 1.00 96.62 101 GLU A N 1
ATOM 770 C CA . GLU A 1 101 ? 1.117 -5.394 -5.322 1.00 96.62 101 GLU A CA 1
ATOM 771 C C . GLU A 1 101 ? 0.632 -4.417 -4.241 1.00 96.62 101 GLU A C 1
ATOM 773 O O . GLU A 1 101 ? -0.573 -4.281 -4.018 1.00 96.62 101 GLU A O 1
ATOM 778 N N . GLN A 1 102 ? 1.546 -3.661 -3.625 1.00 96.50 102 GLN A N 1
ATOM 779 C CA . GLN A 1 102 ? 1.168 -2.603 -2.690 1.00 96.50 102 GLN A CA 1
ATOM 780 C C . GLN A 1 102 ? 0.318 -1.514 -3.377 1.00 96.50 102 GLN A C 1
ATOM 782 O O . GLN A 1 102 ? -0.662 -1.041 -2.807 1.00 96.50 102 GLN A O 1
ATOM 787 N N . VAL A 1 103 ? 0.643 -1.144 -4.622 1.00 97.44 103 VAL A N 1
ATOM 788 C CA . VAL A 1 103 ? -0.179 -0.206 -5.409 1.00 97.44 103 VAL A CA 1
ATOM 789 C C . VAL A 1 103 ? -1.567 -0.772 -5.692 1.00 97.44 103 VAL A C 1
ATOM 791 O O . VAL A 1 103 ? -2.545 -0.032 -5.619 1.00 97.44 103 VAL A O 1
ATOM 794 N N . ARG A 1 104 ? -1.681 -2.066 -6.004 1.00 97.44 104 ARG A N 1
ATOM 795 C CA . ARG A 1 104 ? -2.968 -2.706 -6.298 1.00 97.44 104 ARG A CA 1
ATOM 796 C C . ARG A 1 104 ? -3.924 -2.596 -5.117 1.00 97.44 104 ARG A C 1
ATOM 798 O O . ARG A 1 104 ? -5.057 -2.146 -5.290 1.00 97.44 104 ARG A O 1
ATOM 805 N N . VAL A 1 105 ? -3.473 -2.962 -3.916 1.00 97.12 105 VAL A N 1
ATOM 806 C CA . VAL A 1 105 ? -4.321 -2.897 -2.713 1.00 97.12 105 VAL A CA 1
ATOM 807 C C . VAL A 1 105 ? -4.707 -1.458 -2.362 1.00 97.12 105 VAL A C 1
ATOM 809 O O . VAL A 1 105 ? -5.858 -1.199 -2.008 1.00 97.12 105 VAL A O 1
ATOM 812 N N . GLU A 1 106 ? -3.783 -0.508 -2.533 1.00 97.19 106 GLU A N 1
ATOM 813 C CA . GLU A 1 106 ? -4.032 0.928 -2.362 1.00 97.19 106 GLU A CA 1
ATOM 814 C C . GLU A 1 106 ? -5.075 1.444 -3.364 1.00 97.19 106 GLU A C 1
ATOM 816 O O . GLU A 1 106 ? -6.032 2.114 -2.974 1.00 97.19 106 GLU A O 1
ATOM 821 N N . ALA A 1 107 ? -4.944 1.080 -4.642 1.00 96.81 107 ALA A N 1
ATOM 822 C CA . ALA A 1 107 ? -5.853 1.489 -5.708 1.00 96.81 107 ALA A CA 1
ATOM 823 C C . ALA A 1 107 ? -7.274 0.945 -5.502 1.00 96.81 107 ALA A C 1
ATOM 825 O O . ALA A 1 107 ? -8.243 1.691 -5.652 1.00 96.81 107 ALA A O 1
ATOM 826 N N . LEU A 1 108 ? -7.419 -0.323 -5.097 1.00 96.19 108 LEU A N 1
ATOM 827 C CA . LEU A 1 108 ? -8.724 -0.913 -4.771 1.00 96.19 108 LEU A CA 1
ATOM 828 C C . LEU A 1 108 ? -9.440 -0.148 -3.650 1.00 96.19 108 LEU A C 1
ATOM 830 O O . LEU A 1 108 ? -10.655 0.061 -3.718 1.00 96.19 108 LEU A O 1
ATOM 834 N N . GLY A 1 109 ? -8.693 0.289 -2.633 1.00 95.25 109 GLY A N 1
ATOM 835 C CA . GLY A 1 109 ? -9.213 1.134 -1.561 1.00 95.25 109 GLY A CA 1
ATOM 836 C C . GLY A 1 109 ? -9.586 2.535 -2.034 1.00 95.25 109 GLY A C 1
ATOM 837 O O . GLY A 1 109 ? -10.705 2.988 -1.790 1.00 95.25 109 GLY A O 1
ATOM 838 N N . ALA A 1 110 ? -8.676 3.196 -2.751 1.00 95.75 110 ALA A N 1
ATOM 839 C CA . ALA A 1 110 ? -8.853 4.558 -3.246 1.00 95.75 110 ALA A CA 1
ATOM 840 C C . ALA A 1 110 ? -10.072 4.698 -4.176 1.00 95.75 110 ALA A C 1
ATOM 842 O O . ALA A 1 110 ? -10.816 5.669 -4.066 1.00 95.75 110 ALA A O 1
ATOM 843 N N . ARG A 1 111 ? -10.347 3.695 -5.027 1.00 94.25 111 ARG A N 1
ATOM 844 C CA . ARG A 1 111 ? -11.541 3.669 -5.899 1.00 94.25 111 ARG A CA 1
ATOM 845 C C . ARG A 1 111 ? -12.861 3.680 -5.122 1.00 94.25 111 ARG A C 1
ATOM 847 O O . ARG A 1 111 ? -13.875 4.126 -5.650 1.00 94.25 111 ARG A O 1
ATOM 854 N N . ARG A 1 112 ? -12.874 3.147 -3.896 1.00 93.94 112 ARG A N 1
ATOM 855 C CA . ARG A 1 112 ? -14.091 2.982 -3.081 1.00 93.94 112 ARG A CA 1
ATOM 856 C C . ARG A 1 112 ? -14.250 4.061 -2.015 1.00 93.94 112 ARG A C 1
ATOM 858 O O . ARG A 1 112 ? -15.372 4.354 -1.613 1.00 93.94 112 ARG A O 1
ATOM 865 N N . LEU A 1 113 ? -13.146 4.620 -1.525 1.00 94.88 113 LEU A N 1
ATOM 866 C CA . LEU A 1 113 ? -13.116 5.480 -0.346 1.00 94.88 113 LEU A CA 1
ATOM 867 C C . LEU A 1 113 ? -12.342 6.769 -0.653 1.00 94.88 113 LEU A C 1
ATOM 869 O O . LEU A 1 113 ? -11.123 6.809 -0.514 1.00 94.88 113 LEU A O 1
ATOM 873 N N . ALA A 1 114 ? -13.054 7.844 -1.006 1.00 94.62 114 ALA A N 1
ATOM 874 C CA . ALA A 1 114 ? -12.438 9.120 -1.395 1.00 94.62 114 ALA A CA 1
ATOM 875 C C . ALA A 1 114 ? -11.505 9.700 -0.314 1.00 94.62 114 ALA A C 1
ATOM 877 O O . ALA A 1 114 ? -10.380 10.081 -0.609 1.00 94.62 114 ALA A O 1
ATOM 878 N N . GLY A 1 115 ? -11.912 9.669 0.961 1.00 93.88 115 GLY A N 1
ATOM 8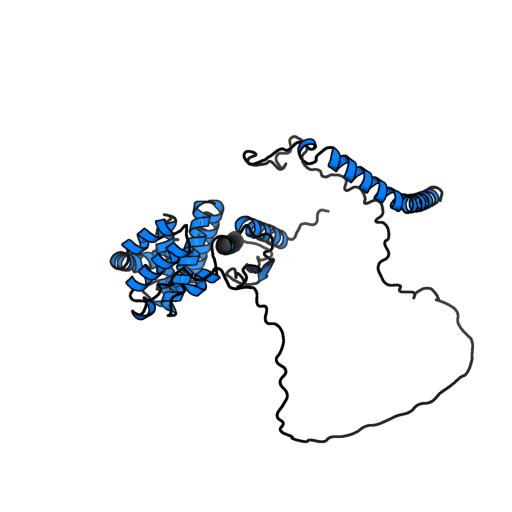79 C CA . GLY A 1 115 ? -11.050 10.146 2.051 1.00 93.88 115 GLY A CA 1
ATOM 880 C C . GLY A 1 115 ? -9.797 9.287 2.273 1.00 93.88 115 GLY A C 1
ATOM 881 O O . GLY A 1 115 ? -8.786 9.787 2.757 1.00 93.88 115 GLY A O 1
ATOM 882 N N . VAL A 1 116 ? -9.843 7.999 1.912 1.00 95.44 116 VAL A N 1
ATOM 883 C CA . VAL A 1 116 ? -8.651 7.137 1.908 1.00 95.44 116 VAL A CA 1
ATOM 884 C C . VAL A 1 116 ? -7.773 7.467 0.705 1.00 95.44 116 VAL A C 1
ATOM 886 O O . VAL A 1 116 ? -6.560 7.532 0.868 1.00 95.44 116 VAL A O 1
ATOM 889 N N . ALA A 1 117 ? -8.360 7.739 -0.464 1.00 96.00 117 ALA A N 1
ATOM 890 C CA . ALA A 1 117 ? -7.617 8.197 -1.636 1.00 96.00 117 ALA A CA 1
ATOM 891 C C . ALA A 1 117 ? -6.805 9.466 -1.323 1.00 96.00 117 ALA A C 1
ATOM 893 O O . ALA A 1 117 ? -5.598 9.473 -1.541 1.00 96.00 117 ALA A O 1
ATOM 894 N N . ASP A 1 118 ? -7.419 10.472 -0.692 1.00 94.75 118 ASP A N 1
ATOM 895 C CA . ASP A 1 118 ? -6.728 11.707 -0.293 1.00 94.75 118 ASP A CA 1
ATOM 896 C C . ASP A 1 118 ? -5.566 11.439 0.685 1.00 94.75 118 ASP A C 1
ATOM 898 O O . ASP A 1 118 ? -4.473 12.000 0.549 1.00 94.75 118 ASP A O 1
ATOM 902 N N . ASN A 1 119 ? -5.773 10.550 1.667 1.00 94.75 119 ASN A N 1
ATOM 903 C CA . ASN A 1 119 ? -4.728 10.171 2.624 1.00 94.75 119 ASN A CA 1
ATOM 904 C C . ASN A 1 119 ? -3.567 9.432 1.941 1.00 94.75 119 ASN A C 1
ATOM 906 O O . ASN A 1 119 ? -2.405 9.679 2.270 1.00 94.75 119 ASN A O 1
ATOM 910 N N . LEU A 1 120 ? -3.871 8.524 1.010 1.00 95.38 120 LEU A N 1
ATOM 911 C CA . LEU A 1 120 ? -2.877 7.771 0.244 1.00 95.38 120 LEU A CA 1
ATOM 912 C C . LEU A 1 120 ? -2.098 8.676 -0.714 1.00 95.38 120 LEU A C 1
ATOM 914 O O . LEU A 1 120 ? -0.888 8.512 -0.841 1.00 95.38 120 LEU A O 1
ATOM 918 N N . ASP A 1 121 ? -2.748 9.661 -1.328 1.00 95.31 121 ASP A N 1
ATOM 919 C CA . ASP A 1 121 ? -2.105 10.624 -2.224 1.00 95.31 121 ASP A CA 1
ATOM 920 C C . ASP A 1 121 ? -1.119 11.518 -1.469 1.00 95.31 121 ASP A C 1
ATOM 922 O O . ASP A 1 121 ? 0.035 11.667 -1.882 1.00 95.31 121 ASP A O 1
ATOM 926 N N . ALA A 1 122 ? -1.527 12.041 -0.308 1.00 93.81 122 ALA A N 1
ATOM 927 C CA . ALA A 1 122 ? -0.636 12.794 0.573 1.00 93.81 122 ALA A CA 1
ATOM 928 C C . ALA A 1 122 ? 0.532 11.931 1.087 1.00 93.81 122 ALA A C 1
ATOM 930 O O . ALA A 1 122 ? 1.669 12.399 1.201 1.00 93.81 122 ALA A O 1
ATOM 931 N N . PHE A 1 123 ? 0.273 10.657 1.391 1.00 93.12 123 PHE A N 1
ATOM 932 C CA . PHE A 1 123 ? 1.302 9.713 1.821 1.00 93.12 123 PHE A CA 1
ATOM 933 C C . PHE A 1 123 ? 2.302 9.393 0.707 1.00 93.12 123 PHE A C 1
ATOM 935 O O . PHE A 1 123 ? 3.511 9.416 0.946 1.00 93.12 123 PHE A O 1
ATOM 942 N N . LEU A 1 124 ? 1.819 9.174 -0.517 1.00 94.25 124 LEU A N 1
ATOM 943 C CA . LEU A 1 124 ? 2.651 8.918 -1.684 1.00 94.25 124 LEU A CA 1
ATOM 944 C C . LEU A 1 124 ? 3.528 10.127 -2.031 1.00 94.25 124 LEU A C 1
ATOM 946 O O . LEU A 1 124 ? 4.724 9.953 -2.251 1.00 94.25 124 LEU A O 1
ATOM 950 N N . GLU A 1 125 ? 2.976 11.342 -2.017 1.00 94.75 125 GLU A N 1
ATOM 951 C CA . GLU A 1 125 ? 3.733 12.585 -2.227 1.00 94.75 125 GLU A CA 1
ATOM 952 C C . GLU A 1 125 ? 4.885 12.719 -1.215 1.00 94.75 125 GLU A C 1
ATOM 954 O O . GLU A 1 125 ? 6.035 12.960 -1.591 1.00 94.75 125 GLU A O 1
ATOM 959 N N . ASN A 1 126 ? 4.611 12.485 0.073 1.00 91.50 126 ASN A N 1
ATOM 960 C CA . ASN A 1 126 ? 5.641 12.500 1.114 1.00 91.50 126 ASN A CA 1
ATOM 961 C C . ASN A 1 126 ? 6.708 11.419 0.888 1.00 91.50 126 ASN A C 1
ATOM 963 O O . ASN A 1 126 ? 7.898 11.667 1.102 1.00 91.50 126 ASN A O 1
ATOM 967 N N . ARG A 1 127 ? 6.307 10.233 0.418 1.00 91.50 127 ARG A N 1
ATOM 968 C CA . ARG A 1 127 ? 7.241 9.155 0.087 1.00 91.50 127 ARG A CA 1
ATOM 969 C C . ARG A 1 127 ? 8.144 9.537 -1.084 1.00 91.50 127 ARG A C 1
ATOM 971 O O . ARG A 1 127 ? 9.359 9.364 -0.983 1.00 91.50 127 ARG A O 1
ATOM 978 N N . CYS A 1 128 ? 7.587 10.111 -2.151 1.00 93.06 128 CYS A N 1
ATOM 979 C CA . CYS A 1 128 ? 8.350 10.592 -3.305 1.00 93.06 128 CYS A CA 1
ATOM 980 C C . CYS A 1 128 ? 9.388 11.651 -2.900 1.00 93.06 128 CYS A C 1
ATOM 982 O O . CYS A 1 128 ? 10.542 11.557 -3.321 1.00 93.06 128 CYS A O 1
ATOM 984 N N . LYS A 1 129 ? 9.018 12.592 -2.020 1.00 92.56 129 LYS A N 1
ATOM 985 C CA . LYS A 1 129 ? 9.950 13.579 -1.442 1.00 92.56 129 LYS A CA 1
ATOM 986 C C . LYS A 1 129 ? 11.055 12.921 -0.632 1.00 92.56 129 LYS A C 1
ATOM 988 O O . LYS A 1 129 ? 12.227 13.207 -0.843 1.00 92.56 129 LYS A O 1
ATOM 993 N N . SER A 1 130 ? 10.699 11.995 0.259 1.00 89.81 130 SER A N 1
ATOM 994 C CA . SER A 1 130 ? 11.677 11.316 1.120 1.00 89.81 130 SER A CA 1
ATOM 995 C C . SER A 1 130 ? 12.723 10.516 0.337 1.00 89.81 130 SER A C 1
ATOM 997 O O . SER A 1 130 ? 13.866 10.413 0.773 1.00 89.81 130 SER A O 1
ATOM 999 N N . LYS A 1 131 ? 12.346 9.989 -0.836 1.00 90.19 131 LYS A N 1
ATOM 1000 C CA . LYS A 1 131 ? 13.237 9.258 -1.745 1.00 90.19 131 LYS A CA 1
ATOM 1001 C C . LYS A 1 131 ? 13.980 10.161 -2.737 1.00 90.19 131 LYS A C 1
ATOM 1003 O O . LYS A 1 131 ? 14.770 9.650 -3.523 1.00 90.19 131 LYS A O 1
ATOM 1008 N N . GLY A 1 132 ? 13.733 11.473 -2.728 1.00 92.06 132 GLY A N 1
ATOM 1009 C CA . GLY A 1 132 ? 14.372 12.415 -3.649 1.00 92.06 132 GLY A CA 1
ATOM 1010 C C . GLY A 1 132 ? 14.008 12.177 -5.116 1.00 92.06 132 GLY A C 1
ATOM 1011 O O . GLY A 1 132 ? 14.808 12.456 -6.006 1.00 92.06 132 GLY A O 1
ATOM 1012 N N . LEU A 1 133 ? 12.811 11.647 -5.398 1.00 91.88 133 LEU A N 1
ATOM 1013 C CA . LEU A 1 133 ? 12.397 11.358 -6.782 1.00 91.88 133 LEU A CA 1
ATOM 1014 C C . LEU A 1 133 ? 12.242 12.645 -7.607 1.00 91.88 133 LEU A C 1
ATOM 1016 O O . LEU A 1 133 ? 12.441 12.651 -8.823 1.00 91.88 133 LEU A O 1
ATOM 1020 N N . GLU A 1 134 ? 11.992 13.757 -6.918 1.00 92.19 134 GLU A N 1
ATOM 1021 C CA . GLU A 1 134 ? 11.985 15.110 -7.462 1.00 92.19 134 GLU A CA 1
ATOM 1022 C C . GLU A 1 134 ? 13.375 15.633 -7.819 1.00 92.19 134 GLU A C 1
ATOM 1024 O O . GLU A 1 134 ? 13.472 16.767 -8.268 1.00 92.19 134 GLU A O 1
ATOM 1029 N N . ASP A 1 135 ? 14.442 14.853 -7.640 1.00 90.81 135 ASP A N 1
ATOM 1030 C CA . ASP A 1 135 ? 15.818 15.162 -8.045 1.00 90.81 135 ASP A CA 1
ATOM 1031 C C . ASP A 1 135 ? 16.335 14.231 -9.164 1.00 90.81 135 ASP A C 1
ATOM 1033 O O . ASP A 1 135 ? 17.414 14.463 -9.712 1.00 90.81 135 ASP A O 1
ATOM 1037 N N . ALA A 1 136 ? 15.497 13.309 -9.662 1.00 91.00 136 ALA A N 1
ATOM 1038 C CA . ALA A 1 136 ? 15.833 12.374 -10.739 1.00 91.00 136 ALA A CA 1
ATOM 1039 C C . ALA A 1 136 ? 16.341 13.064 -12.028 1.00 91.00 136 ALA A C 1
ATOM 1041 O O . ALA A 1 136 ? 15.639 13.870 -12.648 1.00 91.00 136 ALA A O 1
ATOM 1042 N N . ARG A 1 137 ? 17.608 12.763 -12.351 1.00 91.75 137 ARG A N 1
ATOM 1043 C CA . ARG A 1 137 ? 18.424 13.106 -13.540 1.00 91.75 137 ARG A CA 1
ATOM 1044 C C . ARG A 1 137 ? 18.172 12.277 -14.787 1.00 91.75 137 ARG A C 1
ATOM 1046 O O . ARG A 1 137 ? 18.079 12.754 -15.915 1.00 91.75 137 ARG A O 1
ATOM 1053 N N . GLU A 1 138 ? 18.199 10.988 -14.522 1.00 92.88 138 GLU A N 1
ATOM 1054 C CA . GLU A 1 138 ? 18.447 9.929 -15.476 1.00 92.88 138 GLU A CA 1
ATOM 1055 C C . GLU A 1 138 ? 17.682 8.681 -15.041 1.00 92.88 138 GLU A C 1
ATOM 1057 O O . GLU A 1 138 ? 17.105 8.627 -13.951 1.00 92.88 138 GLU A O 1
ATOM 1062 N N . ARG A 1 139 ? 17.663 7.680 -15.917 1.00 92.25 139 ARG A N 1
ATOM 1063 C CA . ARG A 1 139 ? 17.036 6.389 -15.647 1.00 92.25 139 ARG A CA 1
ATOM 1064 C C . ARG A 1 139 ? 17.978 5.530 -14.807 1.00 92.25 139 ARG A C 1
ATOM 1066 O O . ARG A 1 139 ? 18.692 4.694 -15.348 1.00 92.25 139 ARG A O 1
ATOM 1073 N N . ASP A 1 140 ? 17.989 5.781 -13.502 1.00 92.38 140 ASP A N 1
ATOM 1074 C CA . ASP A 1 140 ? 18.684 4.943 -12.522 1.00 92.38 140 ASP A CA 1
ATOM 1075 C C . ASP A 1 140 ? 17.889 3.643 -12.283 1.00 92.38 140 ASP A C 1
ATOM 1077 O O . ASP A 1 140 ? 16.759 3.729 -11.783 1.00 92.38 140 ASP A O 1
ATOM 1081 N N . PRO A 1 141 ? 18.435 2.455 -12.614 1.00 88.38 141 PRO A N 1
ATOM 1082 C CA . PRO A 1 141 ? 17.770 1.170 -12.383 1.00 88.38 141 PRO A CA 1
ATOM 1083 C C . PRO A 1 141 ? 17.308 0.971 -10.934 1.00 88.38 141 PRO A C 1
ATOM 1085 O O . PRO A 1 141 ? 16.254 0.389 -10.698 1.00 88.38 141 PRO A O 1
ATOM 1088 N N . ALA A 1 142 ? 18.010 1.543 -9.948 1.00 90.38 142 ALA A N 1
ATOM 1089 C CA . ALA A 1 142 ? 17.607 1.447 -8.544 1.00 90.38 142 ALA A CA 1
ATOM 1090 C C . ALA A 1 142 ? 16.220 2.064 -8.263 1.00 90.38 142 ALA A C 1
ATOM 1092 O O . ALA A 1 142 ? 15.557 1.695 -7.291 1.00 90.38 142 ALA A O 1
ATOM 1093 N N . MET A 1 143 ? 15.764 2.987 -9.117 1.00 93.44 143 MET A N 1
ATOM 1094 C CA . MET A 1 143 ? 14.465 3.658 -9.017 1.00 93.44 143 MET A CA 1
ATOM 1095 C C . MET A 1 143 ? 13.394 3.041 -9.923 1.00 93.44 143 MET A C 1
ATOM 1097 O O . MET A 1 143 ? 12.249 3.502 -9.911 1.00 93.44 143 MET A O 1
ATOM 1101 N N . LEU A 1 144 ? 13.718 1.994 -10.688 1.00 94.12 144 LEU A N 1
ATOM 1102 C CA . LEU A 1 144 ? 12.762 1.326 -11.568 1.00 94.12 144 LEU A CA 1
ATOM 1103 C C . LEU A 1 144 ? 11.518 0.802 -10.821 1.00 94.12 144 LEU A C 1
ATOM 1105 O O . LEU A 1 144 ? 10.412 1.063 -11.302 1.00 94.12 144 LEU A O 1
ATOM 1109 N N . PRO A 1 145 ? 11.619 0.174 -9.627 1.00 95.75 145 PRO A N 1
ATOM 1110 C CA . PRO A 1 145 ? 10.434 -0.234 -8.868 1.00 95.75 145 PRO A CA 1
ATOM 1111 C C . PRO A 1 145 ? 9.491 0.929 -8.543 1.00 95.75 145 PRO A C 1
ATOM 1113 O O . PRO A 1 145 ? 8.270 0.785 -8.616 1.00 95.75 145 PRO A O 1
ATOM 1116 N N . GLU A 1 146 ? 10.039 2.105 -8.227 1.00 95.88 146 GLU A N 1
ATOM 1117 C CA . GLU A 1 146 ? 9.247 3.309 -7.968 1.00 95.88 146 GLU A CA 1
ATOM 1118 C C . GLU A 1 146 ? 8.565 3.819 -9.237 1.00 95.88 146 GLU A C 1
ATOM 1120 O O . GLU A 1 146 ? 7.374 4.129 -9.202 1.00 95.88 146 GLU A O 1
ATOM 1125 N N . ALA A 1 147 ? 9.285 3.851 -10.361 1.00 96.06 147 ALA A N 1
ATOM 1126 C CA . ALA A 1 147 ? 8.735 4.266 -11.647 1.00 96.06 147 ALA A CA 1
ATOM 1127 C C . ALA A 1 147 ? 7.595 3.341 -12.108 1.00 96.06 147 ALA A C 1
ATOM 1129 O O . ALA A 1 147 ? 6.520 3.829 -12.461 1.00 96.06 147 ALA A O 1
ATOM 1130 N N . VAL A 1 148 ? 7.788 2.017 -12.033 1.00 96.19 148 VAL A N 1
ATOM 1131 C CA . VAL A 1 148 ? 6.739 1.035 -12.356 1.00 96.19 148 VAL A CA 1
ATOM 1132 C C . VAL A 1 148 ? 5.558 1.188 -11.402 1.00 96.19 148 VAL A C 1
ATOM 1134 O O . VAL A 1 148 ? 4.421 1.243 -11.854 1.00 96.19 148 VAL A O 1
ATOM 1137 N N . GLY A 1 149 ? 5.794 1.340 -10.096 1.00 96.56 149 GLY A N 1
ATOM 1138 C CA . GLY A 1 149 ? 4.720 1.562 -9.126 1.00 96.56 149 GLY A CA 1
ATOM 1139 C C . GLY A 1 149 ? 3.881 2.812 -9.420 1.00 96.56 149 GLY A C 1
ATOM 1140 O O . GLY A 1 149 ? 2.655 2.762 -9.345 1.00 96.56 149 GLY A O 1
ATOM 1141 N N . LEU A 1 150 ? 4.517 3.930 -9.783 1.00 96.69 150 LEU A N 1
ATOM 1142 C CA . LEU A 1 150 ? 3.810 5.157 -10.167 1.00 96.69 150 LEU A CA 1
ATOM 1143 C C . LEU A 1 150 ? 2.988 4.968 -11.450 1.00 96.69 150 LEU A C 1
ATOM 1145 O O . LEU A 1 150 ? 1.840 5.407 -11.494 1.00 96.69 150 LEU A O 1
ATOM 1149 N N . MET A 1 151 ? 3.548 4.278 -12.447 1.00 96.12 151 MET A N 1
ATOM 1150 C CA . MET A 1 151 ? 2.864 3.959 -13.703 1.00 96.12 151 MET A CA 1
ATOM 1151 C C . MET A 1 151 ? 1.645 3.058 -13.468 1.00 96.12 151 MET A C 1
ATOM 1153 O O . MET A 1 151 ? 0.546 3.372 -13.913 1.00 96.12 151 MET A O 1
ATOM 1157 N N . VAL A 1 152 ? 1.813 1.974 -12.702 1.00 96.69 152 VAL A N 1
ATOM 1158 C CA . VAL A 1 152 ? 0.720 1.059 -12.341 1.00 96.69 152 VAL A CA 1
ATOM 1159 C C . VAL A 1 152 ? -0.366 1.809 -11.575 1.00 96.69 152 VAL A C 1
ATOM 1161 O O . VAL A 1 152 ? -1.543 1.619 -11.860 1.00 96.69 152 VAL A O 1
ATOM 1164 N N . ARG A 1 153 ? -0.009 2.706 -10.645 1.00 96.25 153 ARG A N 1
ATOM 1165 C CA . ARG A 1 153 ? -1.006 3.501 -9.912 1.00 96.25 153 ARG A CA 1
ATOM 1166 C C . ARG A 1 153 ? -1.836 4.340 -10.871 1.00 96.25 153 ARG A C 1
ATOM 1168 O O . ARG A 1 153 ? -3.052 4.327 -10.752 1.00 96.25 153 ARG A O 1
ATOM 1175 N N . GLU A 1 154 ? -1.194 5.059 -11.785 1.00 95.38 154 GLU A N 1
ATOM 1176 C CA . GLU A 1 154 ? -1.889 5.893 -12.768 1.00 95.38 154 GLU A CA 1
ATOM 1177 C C . GLU A 1 154 ? -2.830 5.060 -13.649 1.00 95.38 154 GLU A C 1
ATOM 1179 O O . GLU A 1 154 ? -3.973 5.461 -13.849 1.00 95.38 154 GLU A O 1
ATOM 1184 N N . CYS A 1 155 ? -2.407 3.872 -14.092 1.00 93.88 155 CYS A N 1
ATOM 1185 C CA . CYS A 1 155 ? -3.270 2.945 -14.829 1.00 93.88 155 CYS A CA 1
ATOM 1186 C C . CYS A 1 155 ? -4.471 2.480 -13.991 1.00 93.88 155 CYS A C 1
ATOM 1188 O O . CYS A 1 155 ? -5.594 2.466 -14.482 1.00 93.88 155 CYS A O 1
ATOM 1190 N N . LEU A 1 156 ? -4.254 2.128 -12.720 1.00 95.00 156 LEU A N 1
ATOM 1191 C CA . LEU A 1 156 ? -5.309 1.601 -11.859 1.00 95.00 156 LEU A CA 1
ATOM 1192 C C . LEU A 1 156 ? -6.253 2.688 -11.322 1.00 95.00 156 LEU A C 1
ATOM 1194 O O . LEU A 1 156 ? -7.423 2.417 -11.079 1.00 95.00 156 LEU A O 1
ATOM 1198 N N . THR A 1 157 ? -5.801 3.899 -11.036 1.00 93.69 157 THR A N 1
ATOM 1199 C CA . THR A 1 157 ? -6.672 4.918 -10.422 1.00 93.69 157 THR A CA 1
ATOM 1200 C C . THR A 1 157 ? -7.124 5.982 -11.410 1.00 93.69 157 THR A C 1
ATOM 1202 O O . THR A 1 157 ? -8.076 6.702 -11.119 1.00 93.69 157 THR A O 1
ATOM 1205 N N . GLY A 1 158 ? -6.443 6.115 -12.552 1.00 92.00 158 GLY A N 1
ATOM 1206 C CA . GLY A 1 158 ? -6.609 7.231 -13.483 1.00 92.00 158 GLY A CA 1
ATOM 1207 C C . GLY A 1 158 ? -6.117 8.573 -12.929 1.00 92.00 158 GLY A C 1
ATOM 1208 O O . GLY A 1 158 ? -6.225 9.594 -13.608 1.00 92.00 158 GLY A O 1
ATOM 1209 N N . ALA A 1 159 ? -5.599 8.604 -11.696 1.00 92.44 159 ALA A N 1
ATOM 1210 C CA . ALA A 1 159 ? -5.108 9.819 -11.068 1.00 92.44 159 ALA A CA 1
ATOM 1211 C C . ALA A 1 159 ? -3.682 10.125 -11.548 1.00 92.44 159 ALA A C 1
ATOM 1213 O O . ALA A 1 159 ? -2.864 9.204 -11.656 1.00 92.44 159 ALA A O 1
ATOM 1214 N N . PRO A 1 160 ? -3.341 11.408 -11.764 1.00 93.94 160 PRO A N 1
ATOM 1215 C CA . PRO A 1 160 ? -1.998 11.784 -12.177 1.00 93.94 160 PRO A CA 1
ATOM 1216 C C . PRO A 1 160 ? -0.951 11.379 -11.125 1.00 93.94 160 PRO A C 1
ATOM 1218 O O . PRO A 1 160 ? -1.282 11.166 -9.945 1.00 93.94 160 PRO A O 1
ATOM 1221 N N . PRO A 1 161 ? 0.328 11.276 -11.525 1.00 93.56 161 PRO A N 1
ATOM 1222 C CA . PRO A 1 161 ? 1.409 11.081 -10.575 1.00 93.56 161 PRO A CA 1
ATOM 1223 C C . PRO A 1 161 ? 1.503 12.270 -9.601 1.00 93.56 161 PRO A C 1
ATOM 1225 O O . PRO A 1 161 ? 1.193 13.407 -9.970 1.00 93.56 161 PRO A O 1
ATOM 1228 N N . PRO A 1 162 ? 1.961 12.029 -8.362 1.00 94.94 162 PRO A N 1
ATOM 1229 C CA . PRO A 1 162 ? 2.225 13.092 -7.399 1.00 94.94 162 PRO A CA 1
ATOM 1230 C C . PRO A 1 162 ? 3.302 14.056 -7.940 1.00 94.94 162 PRO A C 1
ATOM 1232 O O . PRO A 1 162 ? 4.217 13.600 -8.638 1.00 94.94 162 PRO A O 1
ATOM 1235 N N . PRO A 1 163 ? 3.248 15.365 -7.624 1.00 94.81 163 PRO A N 1
ATOM 1236 C CA . PRO A 1 163 ? 4.208 16.354 -8.120 1.00 94.81 163 PRO A CA 1
ATOM 1237 C C . PRO A 1 163 ? 5.677 15.954 -7.938 1.00 94.81 163 PRO A C 1
ATOM 1239 O O . PRO A 1 163 ? 6.456 16.055 -8.888 1.00 94.81 163 PRO A O 1
ATOM 1242 N N . SER A 1 164 ? 6.053 15.430 -6.766 1.00 94.38 164 SER A N 1
ATOM 1243 C CA . SER A 1 164 ? 7.436 15.005 -6.505 1.00 94.38 164 SER A CA 1
ATOM 1244 C C . SER A 1 164 ? 7.823 13.690 -7.202 1.00 94.38 164 SER A C 1
ATOM 1246 O O . SER A 1 164 ? 9.002 13.358 -7.259 1.00 94.38 164 SER A O 1
ATOM 1248 N N . GLY A 1 165 ? 6.866 12.929 -7.744 1.00 94.00 165 GLY A N 1
ATOM 1249 C CA . GLY A 1 165 ? 7.112 11.704 -8.520 1.00 94.00 165 GLY A CA 1
ATOM 1250 C C . GLY A 1 165 ? 7.007 11.886 -10.038 1.00 94.00 165 GLY A C 1
ATOM 1251 O O . GLY A 1 165 ? 7.528 11.058 -10.786 1.00 94.00 165 GLY A O 1
ATOM 1252 N N . ALA A 1 166 ? 6.373 12.969 -10.502 1.00 95.00 166 ALA A N 1
ATOM 1253 C CA . ALA A 1 166 ? 6.076 13.201 -11.915 1.00 95.00 166 ALA A CA 1
ATOM 1254 C C . ALA A 1 166 ? 7.332 13.153 -12.796 1.00 95.00 166 ALA A C 1
ATOM 1256 O O . ALA A 1 166 ? 7.349 12.453 -13.804 1.00 95.00 166 ALA A O 1
ATOM 1257 N N . ARG A 1 167 ? 8.425 13.803 -12.371 1.00 95.06 167 ARG A N 1
ATOM 1258 C CA . ARG A 1 167 ? 9.646 13.846 -13.187 1.00 95.06 167 ARG A CA 1
ATOM 1259 C C . ARG A 1 167 ? 10.306 12.480 -13.372 1.00 95.06 167 ARG A C 1
ATOM 1261 O O . ARG A 1 167 ? 10.782 12.191 -14.466 1.00 95.06 167 ARG A O 1
ATOM 1268 N N . LEU A 1 168 ? 10.345 11.643 -12.331 1.00 95.50 168 LEU A N 1
ATOM 1269 C CA . LEU A 1 168 ? 10.853 10.275 -12.466 1.00 95.50 168 LEU A CA 1
ATOM 1270 C C . LEU A 1 168 ? 10.016 9.512 -13.496 1.00 95.50 168 LEU A C 1
ATOM 1272 O O . LEU A 1 168 ? 10.571 8.874 -14.390 1.00 95.50 168 LEU A O 1
ATOM 1276 N N . LEU A 1 169 ? 8.689 9.601 -13.385 1.00 95.12 169 LEU A N 1
ATOM 1277 C CA . LEU A 1 169 ? 7.795 8.907 -14.300 1.00 95.12 169 LEU A CA 1
ATOM 1278 C C . LEU A 1 169 ? 7.967 9.406 -15.739 1.00 95.12 169 LEU A C 1
ATOM 1280 O O . LEU A 1 169 ? 8.037 8.582 -16.640 1.00 95.12 169 LEU A O 1
ATOM 1284 N N . ASP A 1 170 ? 8.134 10.707 -15.967 1.00 95.31 170 ASP A N 1
ATOM 1285 C CA . ASP A 1 170 ? 8.357 11.268 -17.307 1.00 95.31 170 ASP A CA 1
ATOM 1286 C C . ASP A 1 170 ? 9.637 10.736 -17.981 1.00 95.31 170 ASP A C 1
ATOM 1288 O O . ASP A 1 170 ? 9.660 10.549 -19.199 1.00 95.31 170 ASP A O 1
ATOM 1292 N N . LEU A 1 171 ? 10.689 10.437 -17.208 1.00 95.75 171 LEU A N 1
ATOM 1293 C CA . LEU A 1 171 ? 11.926 9.832 -17.725 1.00 95.75 171 LEU A CA 1
ATOM 1294 C C . LEU A 1 171 ? 11.734 8.368 -18.148 1.00 95.75 171 LEU A C 1
ATOM 1296 O O . LEU A 1 171 ? 12.333 7.922 -19.128 1.00 95.75 171 LEU A O 1
ATOM 1300 N N . TRP A 1 172 ? 10.929 7.611 -17.399 1.00 96.06 172 TRP A N 1
ATOM 1301 C CA . TRP A 1 172 ? 10.739 6.170 -17.600 1.00 96.06 172 TRP A CA 1
ATOM 1302 C C . TRP A 1 172 ? 9.557 5.823 -18.506 1.00 96.06 172 TRP A C 1
ATOM 1304 O O . TRP A 1 172 ? 9.603 4.807 -19.200 1.00 96.06 172 TRP A O 1
ATOM 1314 N N . ARG A 1 173 ? 8.520 6.666 -18.546 1.00 95.50 173 ARG A N 1
ATOM 1315 C CA . ARG A 1 173 ? 7.258 6.424 -19.255 1.00 95.50 173 ARG A CA 1
ATOM 1316 C C . ARG A 1 173 ? 7.452 6.047 -20.725 1.00 95.50 173 ARG A C 1
ATOM 1318 O O . ARG A 1 173 ? 6.851 5.049 -21.115 1.00 95.50 173 ARG A O 1
ATOM 1325 N N . PRO A 1 174 ? 8.271 6.749 -21.540 1.00 96.19 174 PRO A N 1
ATOM 1326 C CA . PRO A 1 174 ? 8.430 6.385 -22.949 1.00 96.19 174 PRO A CA 1
ATOM 1327 C C . PRO A 1 174 ? 8.956 4.958 -23.124 1.00 96.19 174 PRO A C 1
ATOM 1329 O O . PRO A 1 174 ? 8.445 4.208 -23.946 1.00 96.19 174 PRO A O 1
ATOM 1332 N N . TRP A 1 175 ? 9.930 4.569 -22.299 1.00 94.75 175 TRP A N 1
ATOM 1333 C CA . TRP A 1 175 ? 10.531 3.239 -22.345 1.00 94.75 175 TRP A CA 1
ATOM 1334 C C . TRP A 1 175 ? 9.581 2.153 -21.825 1.00 94.75 175 TRP A C 1
ATOM 1336 O O . TRP A 1 175 ? 9.469 1.101 -22.444 1.00 94.75 175 TRP A O 1
ATOM 1346 N N . LEU A 1 176 ? 8.854 2.420 -20.732 1.00 94.56 176 LEU A N 1
ATOM 1347 C CA . LEU A 1 176 ? 7.857 1.489 -20.189 1.00 94.56 176 LEU A CA 1
ATOM 1348 C C . LEU A 1 176 ? 6.699 1.257 -21.169 1.00 94.56 176 LEU A C 1
ATOM 1350 O O . LEU A 1 176 ? 6.278 0.119 -21.346 1.00 94.56 176 LEU A O 1
ATOM 1354 N N . MET A 1 177 ? 6.208 2.313 -21.826 1.00 94.06 177 MET A N 1
ATOM 1355 C CA . MET A 1 177 ? 5.151 2.200 -22.836 1.00 94.06 177 MET A CA 1
ATOM 1356 C C . MET A 1 177 ? 5.619 1.455 -24.089 1.00 94.06 177 MET A C 1
ATOM 1358 O O . MET A 1 177 ? 4.853 0.673 -24.639 1.00 94.06 177 MET A O 1
ATOM 1362 N N . GLU A 1 178 ? 6.860 1.678 -24.532 1.00 94.25 178 GLU A N 1
ATOM 1363 C CA . GLU A 1 178 ? 7.440 0.961 -25.675 1.00 94.25 178 GLU A CA 1
ATOM 1364 C C . GLU A 1 178 ? 7.617 -0.532 -25.381 1.00 94.25 178 GLU A C 1
ATOM 1366 O O . GLU A 1 178 ? 7.345 -1.367 -26.240 1.00 94.25 178 GLU A O 1
ATOM 1371 N N . LYS A 1 179 ? 8.076 -0.872 -24.172 1.00 92.00 179 LYS A N 1
ATOM 1372 C CA . LYS A 1 179 ? 8.367 -2.256 -23.799 1.00 92.00 179 LYS A CA 1
ATOM 1373 C C . LYS A 1 179 ? 7.122 -3.047 -23.421 1.00 92.00 179 LYS A C 1
ATOM 1375 O O . LYS A 1 179 ? 6.991 -4.165 -23.905 1.00 92.00 179 LYS A O 1
ATOM 1380 N N . ALA A 1 180 ? 6.260 -2.500 -22.565 1.00 92.00 180 ALA A N 1
ATOM 1381 C CA . ALA A 1 180 ? 5.227 -3.269 -21.870 1.00 92.00 180 ALA A CA 1
ATOM 1382 C C . ALA A 1 180 ? 3.890 -2.510 -21.711 1.00 92.00 180 ALA A C 1
ATOM 1384 O O . ALA A 1 180 ? 3.203 -2.613 -20.691 1.00 92.00 180 ALA A O 1
ATOM 1385 N N . GLY A 1 181 ? 3.541 -1.670 -22.693 1.00 90.94 181 GLY A N 1
ATOM 1386 C CA . GLY A 1 181 ? 2.328 -0.847 -22.659 1.00 90.94 181 GLY A CA 1
ATOM 1387 C C . GLY A 1 181 ? 1.025 -1.656 -22.627 1.00 90.94 181 GLY A C 1
ATOM 1388 O O . GLY A 1 181 ? 0.107 -1.294 -21.889 1.00 90.94 181 GLY A O 1
ATOM 1389 N N . ASP A 1 182 ? 0.963 -2.759 -23.375 1.00 90.25 182 ASP A N 1
ATOM 1390 C CA . ASP A 1 182 ? -0.219 -3.626 -23.438 1.00 90.25 182 ASP A CA 1
ATOM 1391 C C . ASP A 1 182 ? -0.423 -4.378 -22.111 1.00 90.25 182 ASP A C 1
ATOM 1393 O O . ASP A 1 182 ? -1.536 -4.432 -21.579 1.00 90.25 182 ASP A O 1
ATOM 1397 N N . GLU A 1 183 ? 0.659 -4.885 -21.513 1.00 91.38 183 GLU A N 1
ATOM 1398 C CA . GLU A 1 183 ? 0.631 -5.533 -20.202 1.00 91.38 183 GLU A CA 1
ATOM 1399 C C . GLU A 1 183 ? 0.190 -4.554 -19.110 1.00 91.38 183 GLU A C 1
ATOM 1401 O O . GLU A 1 183 ? -0.658 -4.907 -18.291 1.00 91.38 183 GLU A O 1
ATOM 1406 N N . LEU A 1 184 ? 0.696 -3.313 -19.119 1.00 91.62 184 LEU A N 1
ATOM 1407 C CA . LEU A 1 184 ? 0.275 -2.268 -18.177 1.00 91.62 184 LEU A CA 1
ATOM 1408 C C . LEU A 1 184 ? -1.226 -1.968 -18.272 1.00 91.62 184 LEU A C 1
ATOM 1410 O O . LEU A 1 184 ? -1.869 -1.782 -17.239 1.00 91.62 184 LEU A O 1
ATOM 1414 N N . ALA A 1 185 ? -1.792 -1.946 -19.482 1.00 89.56 185 ALA A N 1
ATOM 1415 C CA . ALA A 1 185 ? -3.227 -1.745 -19.678 1.00 89.56 185 ALA A CA 1
ATOM 1416 C C . ALA A 1 185 ? -4.052 -2.924 -19.131 1.00 89.56 185 ALA A C 1
ATOM 1418 O O . ALA A 1 185 ? -5.093 -2.712 -18.514 1.00 89.56 185 ALA A O 1
ATOM 1419 N N . SER A 1 186 ? -3.555 -4.156 -19.284 1.00 90.50 186 SER A N 1
ATOM 1420 C CA . SER A 1 186 ? -4.235 -5.366 -18.796 1.00 90.50 186 SER A CA 1
ATOM 1421 C C . SER A 1 186 ? -4.286 -5.496 -17.265 1.00 90.50 186 SER A C 1
ATOM 1423 O O . SER A 1 186 ? -5.092 -6.261 -16.732 1.00 90.50 186 SER A O 1
ATOM 1425 N N . LEU A 1 187 ? -3.445 -4.750 -16.534 1.00 93.44 187 LEU A N 1
ATOM 1426 C CA . LEU A 1 187 ? -3.413 -4.792 -15.068 1.00 93.44 187 LEU A CA 1
ATOM 1427 C C . LEU A 1 187 ? -4.701 -4.261 -14.429 1.00 93.44 187 LEU A C 1
ATOM 1429 O O . LEU A 1 187 ? -5.042 -4.705 -13.332 1.00 93.44 187 LEU A O 1
ATOM 1433 N N . ASP A 1 188 ? -5.410 -3.334 -15.085 1.00 93.69 188 ASP A N 1
ATOM 1434 C CA . ASP A 1 188 ? -6.658 -2.777 -14.551 1.00 93.69 188 ASP A CA 1
ATOM 1435 C C . ASP A 1 188 ? -7.767 -3.831 -14.474 1.00 93.69 188 ASP A C 1
ATOM 1437 O O . ASP A 1 188 ? -8.381 -4.012 -13.418 1.00 93.69 188 ASP A O 1
ATOM 1441 N N . ASP A 1 189 ? -7.931 -4.608 -15.546 1.00 93.00 189 ASP A N 1
ATOM 1442 C CA . ASP A 1 189 ? -8.906 -5.699 -15.619 1.00 93.00 189 ASP A CA 1
ATOM 1443 C C . ASP A 1 189 ? -8.632 -6.785 -14.564 1.00 93.00 189 ASP A C 1
ATOM 1445 O O . ASP A 1 189 ? -9.554 -7.405 -14.031 1.00 93.00 189 ASP A O 1
ATOM 1449 N N . ALA A 1 190 ? -7.357 -6.997 -14.225 1.00 94.69 190 ALA A N 1
ATOM 1450 C CA . ALA A 1 190 ? -6.924 -7.999 -13.258 1.00 94.69 190 ALA A CA 1
ATOM 1451 C C . ALA A 1 190 ? -6.875 -7.491 -11.804 1.00 94.69 190 ALA A C 1
ATOM 1453 O O . ALA A 1 190 ? -6.724 -8.298 -10.889 1.00 94.69 190 ALA A O 1
ATOM 1454 N N . ALA A 1 191 ? -7.010 -6.185 -11.546 1.00 94.12 191 ALA A N 1
ATOM 1455 C CA . ALA A 1 191 ? -6.740 -5.588 -10.231 1.00 94.12 191 ALA A CA 1
ATOM 1456 C C . ALA A 1 191 ? -7.585 -6.174 -9.083 1.00 94.12 191 ALA A C 1
ATOM 1458 O O . ALA A 1 191 ? -7.135 -6.218 -7.932 1.00 94.12 191 ALA A O 1
ATOM 1459 N N . GLY A 1 192 ? -8.803 -6.628 -9.397 1.00 94.62 192 GLY A N 1
ATOM 1460 C CA . GLY A 1 192 ? -9.743 -7.220 -8.443 1.00 94.62 192 GLY A CA 1
ATOM 1461 C C . GLY A 1 192 ? -9.391 -8.637 -7.974 1.00 94.62 192 GLY A C 1
ATOM 1462 O O . GLY A 1 192 ? -9.887 -9.047 -6.928 1.00 94.62 192 GLY A O 1
ATOM 1463 N N . ASP A 1 193 ? -8.533 -9.361 -8.696 1.00 95.44 193 ASP A N 1
ATOM 1464 C CA . ASP A 1 193 ? -8.096 -10.718 -8.354 1.00 95.44 193 ASP A CA 1
ATOM 1465 C C . ASP A 1 193 ? -6.569 -10.755 -8.245 1.00 95.44 193 ASP A C 1
ATOM 1467 O O . ASP A 1 193 ? -5.840 -10.607 -9.225 1.00 95.44 193 ASP A O 1
ATOM 1471 N N . GLN A 1 194 ? -6.069 -10.990 -7.034 1.00 95.44 194 GLN A N 1
ATOM 1472 C CA . GLN A 1 194 ? -4.636 -10.997 -6.760 1.00 95.44 194 GLN A CA 1
ATOM 1473 C C . GLN A 1 194 ? -3.881 -12.072 -7.563 1.00 95.44 194 GLN A C 1
ATOM 1475 O O . GLN A 1 194 ? -2.733 -11.845 -7.943 1.00 95.44 194 GLN A O 1
ATOM 1480 N N . ARG A 1 195 ? -4.495 -13.227 -7.861 1.00 94.44 195 ARG A N 1
ATOM 1481 C CA . ARG A 1 195 ? -3.858 -14.291 -8.659 1.00 94.44 195 ARG A CA 1
ATOM 1482 C C . ARG A 1 195 ? -3.725 -13.866 -10.116 1.00 94.44 195 ARG A C 1
ATOM 1484 O O . ARG A 1 195 ? -2.654 -14.029 -10.706 1.00 94.44 195 ARG A O 1
ATOM 1491 N N . ALA A 1 196 ? -4.798 -13.312 -10.682 1.00 94.62 196 ALA A N 1
ATOM 1492 C CA . ALA A 1 196 ? -4.801 -12.793 -12.046 1.00 94.62 196 ALA A CA 1
ATOM 1493 C C . ALA A 1 196 ? -3.805 -11.633 -12.190 1.00 94.62 196 ALA A C 1
ATOM 1495 O O . ALA A 1 196 ? -2.991 -11.630 -13.115 1.00 94.62 196 ALA A O 1
ATOM 1496 N N . PHE A 1 197 ? -3.801 -10.708 -11.226 1.00 96.12 197 PHE A N 1
ATOM 1497 C CA . PHE A 1 197 ? -2.875 -9.582 -11.203 1.00 96.12 197 PHE A CA 1
ATOM 1498 C C . PHE A 1 197 ? -1.421 -10.035 -11.103 1.00 96.12 197 PHE A C 1
ATOM 1500 O O . PHE A 1 197 ? -0.586 -9.565 -11.868 1.00 96.12 197 PHE A O 1
ATOM 1507 N N . ALA A 1 198 ? -1.110 -10.992 -10.223 1.00 94.62 198 ALA A N 1
ATOM 1508 C CA . ALA A 1 198 ? 0.238 -11.536 -10.105 1.00 94.62 198 ALA A CA 1
ATOM 1509 C C . ALA A 1 198 ? 0.720 -12.157 -11.426 1.00 94.62 198 ALA A C 1
ATOM 1511 O O . ALA A 1 198 ? 1.860 -11.939 -11.817 1.00 94.62 198 ALA A O 1
ATOM 1512 N N . LYS A 1 199 ? -0.147 -12.877 -12.154 1.00 92.25 199 LYS A N 1
ATOM 1513 C CA . LYS A 1 199 ? 0.192 -13.451 -13.469 1.00 92.25 199 LYS A CA 1
ATOM 1514 C C . LYS A 1 199 ? 0.461 -12.372 -14.527 1.00 92.25 199 LYS A C 1
ATOM 1516 O O . LYS A 1 199 ? 1.430 -12.480 -15.283 1.00 92.25 199 LYS A O 1
ATOM 1521 N N . ALA A 1 200 ? -0.379 -11.340 -14.582 1.00 93.62 200 ALA A N 1
ATOM 1522 C CA . ALA A 1 200 ? -0.185 -10.207 -15.485 1.00 93.62 200 ALA A CA 1
ATOM 1523 C C . ALA A 1 200 ? 1.109 -9.443 -15.149 1.00 93.62 200 ALA A C 1
ATOM 1525 O O . ALA A 1 200 ? 1.902 -9.135 -16.035 1.00 93.62 200 ALA A O 1
ATOM 1526 N N . LEU A 1 201 ? 1.388 -9.241 -13.861 1.00 94.31 201 LEU A N 1
ATOM 1527 C CA . LEU A 1 201 ? 2.599 -8.588 -13.373 1.00 94.31 201 LEU A CA 1
ATOM 1528 C C . LEU A 1 201 ? 3.871 -9.404 -13.647 1.00 94.31 201 LEU A C 1
ATOM 1530 O O . LEU A 1 201 ? 4.889 -8.832 -14.024 1.00 94.31 201 LEU A O 1
ATOM 1534 N N . SER A 1 202 ? 3.831 -10.733 -13.532 1.00 92.12 202 SER A N 1
ATOM 1535 C CA . SER A 1 202 ? 4.942 -11.586 -13.975 1.00 92.12 202 SER A CA 1
ATOM 1536 C C . SER A 1 202 ? 5.187 -11.441 -15.482 1.00 92.12 202 SER A C 1
ATOM 1538 O O . SER A 1 202 ? 6.331 -11.367 -15.920 1.00 92.12 202 SER A O 1
ATOM 1540 N N . SER A 1 203 ? 4.127 -11.333 -16.285 1.00 91.44 203 SER A N 1
ATOM 1541 C CA . SER A 1 203 ? 4.264 -11.109 -17.732 1.00 91.44 203 SER A CA 1
ATOM 1542 C C . SER A 1 203 ? 4.905 -9.746 -18.028 1.00 91.44 203 SER A C 1
ATOM 1544 O O . SER A 1 203 ? 5.839 -9.675 -18.823 1.00 91.44 203 SER A O 1
ATOM 1546 N N . LEU A 1 204 ? 4.497 -8.696 -17.301 1.00 93.12 204 LEU A N 1
ATOM 1547 C CA . LEU A 1 204 ? 5.120 -7.369 -17.345 1.00 93.12 204 LEU A CA 1
ATOM 1548 C C . LEU A 1 204 ? 6.622 -7.441 -17.026 1.00 93.12 204 LEU A C 1
ATOM 1550 O O . LEU A 1 204 ? 7.441 -6.967 -17.802 1.00 93.12 204 LEU A O 1
ATOM 1554 N N . ILE A 1 205 ? 6.999 -8.046 -15.897 1.00 92.19 205 ILE A N 1
ATOM 1555 C CA . ILE A 1 205 ? 8.401 -8.129 -15.453 1.00 92.19 205 ILE A CA 1
ATOM 1556 C C . ILE A 1 205 ? 9.257 -8.915 -16.459 1.00 92.19 205 ILE A C 1
ATOM 1558 O O . ILE A 1 205 ? 10.395 -8.528 -16.726 1.00 92.19 205 ILE A O 1
ATOM 1562 N N . ARG A 1 206 ? 8.706 -9.974 -17.066 1.00 90.38 206 ARG A N 1
ATOM 1563 C CA . ARG A 1 206 ? 9.379 -10.726 -18.134 1.00 90.38 206 ARG A CA 1
ATOM 1564 C C . ARG A 1 206 ? 9.645 -9.849 -19.357 1.00 90.38 206 ARG A C 1
ATOM 1566 O O . ARG A 1 206 ? 10.730 -9.910 -19.919 1.00 90.38 206 ARG A O 1
ATOM 1573 N N . GLN A 1 207 ? 8.685 -9.012 -19.739 1.00 90.62 207 GLN A N 1
ATOM 1574 C CA . GLN A 1 207 ? 8.811 -8.092 -20.871 1.00 90.62 207 GLN A CA 1
ATOM 1575 C C . GLN A 1 207 ? 9.820 -6.955 -20.619 1.00 90.62 207 GLN A C 1
ATOM 1577 O O . GLN A 1 207 ? 10.383 -6.387 -21.558 1.00 90.62 207 GLN A O 1
ATOM 1582 N N . LEU A 1 208 ? 10.087 -6.638 -19.349 1.00 89.12 208 LEU A N 1
ATOM 1583 C CA . LEU A 1 208 ? 11.164 -5.729 -18.950 1.00 89.12 208 LEU A CA 1
ATOM 1584 C C . LEU A 1 208 ? 12.557 -6.388 -18.986 1.00 89.12 208 LEU A C 1
ATOM 1586 O O . LEU A 1 208 ? 13.527 -5.723 -18.636 1.00 89.12 208 LEU A O 1
ATOM 1590 N N . ASP A 1 209 ? 12.663 -7.649 -19.426 1.00 83.50 209 ASP A N 1
ATOM 1591 C CA . ASP A 1 209 ? 13.898 -8.444 -19.464 1.00 83.50 209 ASP A CA 1
ATOM 1592 C C . ASP A 1 209 ? 14.528 -8.640 -18.061 1.00 83.50 209 ASP A C 1
ATOM 1594 O O . ASP A 1 209 ? 15.743 -8.759 -17.920 1.00 83.50 209 ASP A O 1
ATOM 1598 N N . LEU A 1 210 ? 13.697 -8.650 -17.006 1.00 78.25 210 LEU A N 1
ATOM 1599 C CA . LEU A 1 210 ? 14.122 -8.746 -15.596 1.00 78.25 210 LEU A CA 1
ATOM 1600 C C . LEU A 1 210 ? 13.925 -10.135 -14.965 1.00 78.25 210 LEU A C 1
ATOM 1602 O O . LEU A 1 210 ? 14.181 -10.300 -13.774 1.00 78.25 210 LEU A O 1
ATOM 1606 N N . MET A 1 211 ? 13.453 -11.114 -15.736 1.00 66.69 211 MET A N 1
ATOM 1607 C CA . MET A 1 211 ? 13.327 -12.517 -15.327 1.00 66.69 211 MET A CA 1
ATOM 1608 C C . MET A 1 211 ? 14.103 -13.409 -16.292 1.00 66.69 211 MET A C 1
ATOM 1610 O O . MET A 1 211 ? 14.066 -13.177 -17.504 1.00 66.69 211 MET A O 1
ATOM 1614 N N . ASP A 1 212 ? 14.757 -14.444 -15.767 1.00 61.81 212 ASP A N 1
ATOM 1615 C CA . ASP A 1 212 ? 15.439 -15.439 -16.591 1.00 61.81 212 ASP A CA 1
ATOM 1616 C C . ASP A 1 212 ? 14.407 -16.345 -17.290 1.00 61.81 212 ASP A C 1
ATOM 1618 O O . ASP A 1 212 ? 13.309 -16.592 -16.790 1.00 61.81 212 ASP A O 1
ATOM 1622 N N . GLU A 1 213 ? 14.740 -16.891 -18.467 1.00 53.41 213 GLU A N 1
ATOM 1623 C CA . GLU A 1 213 ? 13.827 -17.775 -19.221 1.00 53.41 213 GLU A CA 1
ATOM 1624 C C . GLU A 1 213 ? 13.404 -19.026 -18.421 1.00 53.41 213 GLU A C 1
ATOM 1626 O O . GLU A 1 213 ? 12.339 -19.596 -18.677 1.00 53.41 213 GLU A O 1
ATOM 1631 N N . THR A 1 214 ? 14.204 -19.422 -17.425 1.00 49.41 214 THR A N 1
ATOM 1632 C CA . THR A 1 214 ? 13.924 -20.500 -16.465 1.00 49.41 214 THR A CA 1
ATOM 1633 C C . THR A 1 214 ? 12.911 -20.131 -15.383 1.00 49.41 214 THR A C 1
ATOM 1635 O O . THR A 1 214 ? 12.266 -21.031 -14.849 1.00 49.41 214 THR A O 1
ATOM 1638 N N . ASP A 1 215 ? 12.692 -18.840 -15.123 1.00 53.56 215 ASP A N 1
ATOM 1639 C CA . ASP A 1 215 ? 11.643 -18.351 -14.214 1.00 53.56 215 ASP A CA 1
ATOM 1640 C C . ASP A 1 215 ? 10.249 -18.499 -14.858 1.00 53.56 215 ASP A C 1
ATOM 1642 O O . ASP A 1 215 ? 9.214 -18.391 -14.205 1.00 53.56 215 ASP A O 1
ATOM 1646 N N . GLY A 1 216 ? 10.202 -18.788 -16.166 1.00 45.00 216 GLY A N 1
ATOM 1647 C CA . GLY A 1 216 ? 8.996 -18.935 -16.981 1.00 45.00 216 GLY A CA 1
ATOM 1648 C C . GLY A 1 216 ? 8.180 -20.213 -16.761 1.00 45.00 216 GLY A C 1
ATOM 1649 O O . GLY A 1 216 ? 7.196 -20.407 -17.474 1.00 45.00 216 GLY A O 1
ATOM 1650 N N . ALA A 1 217 ? 8.541 -21.067 -15.800 1.00 44.09 217 ALA A N 1
ATOM 1651 C CA . ALA A 1 217 ? 7.779 -22.262 -15.430 1.00 44.09 217 ALA A CA 1
ATOM 1652 C C . ALA A 1 217 ? 6.801 -22.019 -14.261 1.00 44.09 217 ALA A C 1
ATOM 1654 O O . ALA A 1 217 ? 6.507 -22.934 -13.498 1.00 44.09 217 ALA A O 1
ATOM 1655 N N . LEU A 1 218 ? 6.247 -20.807 -14.128 1.00 50.06 218 LEU A N 1
ATOM 1656 C CA . LEU A 1 218 ? 5.141 -20.506 -13.201 1.00 50.06 218 LEU A CA 1
ATOM 1657 C C . LEU A 1 218 ? 3.790 -21.066 -13.695 1.00 50.06 218 LEU A C 1
ATOM 1659 O O . LEU A 1 218 ? 2.744 -20.436 -13.522 1.00 50.06 218 LEU A O 1
ATOM 1663 N N . ASP A 1 219 ? 3.802 -22.255 -14.299 1.00 43.97 219 ASP A N 1
ATOM 1664 C CA . ASP A 1 219 ? 2.620 -23.105 -14.416 1.00 43.97 219 ASP A CA 1
ATOM 1665 C C . ASP A 1 219 ? 2.530 -23.910 -13.114 1.00 43.97 219 ASP A C 1
ATOM 1667 O O . ASP A 1 219 ? 2.766 -25.115 -13.059 1.00 43.97 219 ASP A O 1
ATOM 1671 N N . TYR A 1 220 ? 2.279 -23.201 -12.009 1.00 45.84 220 TYR A N 1
ATOM 1672 C CA . TYR A 1 220 ? 1.768 -23.860 -10.817 1.00 45.84 220 TYR A CA 1
ATOM 1673 C C . TYR A 1 220 ? 0.372 -24.356 -11.185 1.00 45.84 220 TYR A C 1
ATOM 1675 O O . TYR A 1 220 ? -0.590 -23.587 -11.171 1.00 45.84 220 TYR A O 1
ATOM 1683 N N . ASP A 1 221 ? 0.309 -25.620 -11.590 1.00 39.22 221 ASP A N 1
ATOM 1684 C CA . ASP A 1 221 ? -0.912 -26.401 -11.706 1.00 39.22 221 ASP A CA 1
ATOM 1685 C C . ASP A 1 221 ? -1.717 -26.231 -10.404 1.00 39.22 221 ASP A C 1
ATOM 1687 O O . ASP A 1 221 ? -1.336 -26.727 -9.345 1.00 39.22 221 ASP A O 1
ATOM 1691 N N . ASP A 1 222 ? -2.805 -25.460 -10.472 1.00 47.97 222 ASP A N 1
ATOM 1692 C CA . ASP A 1 222 ? -3.689 -25.095 -9.350 1.00 47.97 222 ASP A CA 1
ATOM 1693 C C . ASP A 1 222 ? -4.576 -26.283 -8.911 1.00 47.97 222 ASP A C 1
ATOM 1695 O O . ASP A 1 222 ? -5.644 -26.096 -8.333 1.00 47.97 222 ASP A O 1
ATOM 1699 N N . SER A 1 223 ? -4.181 -27.524 -9.226 1.00 38.06 223 SER A N 1
ATOM 1700 C CA . SER A 1 223 ? -4.980 -28.732 -8.988 1.00 38.06 223 SER A CA 1
ATOM 1701 C C . SER A 1 223 ? -4.520 -29.602 -7.810 1.00 38.06 223 SER A C 1
ATOM 1703 O O . SER A 1 223 ? -5.071 -30.683 -7.593 1.00 38.06 223 SER A O 1
ATOM 1705 N N . GLN A 1 224 ? -3.596 -29.125 -6.971 1.00 42.16 224 GLN A N 1
ATOM 1706 C CA . GLN A 1 224 ? -3.306 -29.745 -5.671 1.00 42.16 224 GLN A CA 1
ATOM 1707 C C . GLN A 1 224 ? -3.172 -28.694 -4.567 1.00 42.16 224 GLN A C 1
ATOM 1709 O O . GLN A 1 224 ? -2.082 -28.186 -4.349 1.00 42.16 224 GLN A O 1
ATOM 1714 N N . ASP A 1 225 ? -4.266 -28.384 -3.861 1.00 40.91 225 ASP A N 1
ATOM 1715 C CA . ASP A 1 225 ? -4.216 -27.963 -2.447 1.00 40.91 225 ASP A CA 1
ATOM 1716 C C . ASP A 1 225 ? -5.636 -27.932 -1.818 1.00 40.91 225 ASP A C 1
ATOM 1718 O O . ASP A 1 225 ? -6.096 -26.933 -1.275 1.00 40.91 225 ASP A O 1
ATOM 1722 N N . GLU A 1 226 ? -6.339 -29.074 -1.842 1.00 40.78 226 GLU A N 1
ATOM 1723 C CA . GLU A 1 226 ? -7.307 -29.444 -0.789 1.00 40.78 226 GLU A CA 1
ATOM 1724 C C . GLU A 1 226 ? -6.721 -30.593 0.049 1.00 40.78 226 GLU A C 1
ATOM 1726 O O . GLU A 1 226 ? -7.268 -31.694 0.102 1.00 40.78 226 GLU A O 1
ATOM 1731 N N . GLN A 1 227 ? -5.552 -30.371 0.655 1.00 43.22 227 GLN A N 1
ATOM 1732 C CA . GLN A 1 227 ? -5.092 -31.090 1.849 1.00 43.22 227 GLN A CA 1
ATOM 1733 C C . GLN A 1 227 ? -3.709 -30.589 2.251 1.00 43.22 227 GLN A C 1
ATOM 1735 O O . GLN A 1 227 ? -2.696 -31.071 1.758 1.00 43.22 227 GLN A O 1
ATOM 1740 N N . GLN A 1 228 ? -3.660 -29.694 3.229 1.00 36.72 228 GLN A N 1
ATOM 1741 C CA . GLN A 1 228 ? -2.566 -29.707 4.190 1.00 36.72 228 GLN A CA 1
ATOM 1742 C C . GLN A 1 228 ? -3.133 -29.298 5.543 1.00 36.72 228 GLN A C 1
ATOM 1744 O O . GLN A 1 228 ? -3.509 -28.152 5.776 1.00 36.72 228 GLN A O 1
ATOM 1749 N N . GLY A 1 229 ? -3.303 -30.323 6.377 1.00 33.50 229 GLY A N 1
ATOM 1750 C CA . GLY A 1 229 ? -3.745 -30.196 7.750 1.00 33.50 229 GLY A CA 1
ATOM 1751 C C . GLY A 1 229 ? -2.724 -29.453 8.598 1.00 33.50 229 GLY A C 1
ATOM 1752 O O . GLY A 1 229 ? -1.529 -29.429 8.307 1.00 33.50 229 GLY A O 1
ATOM 1753 N N . GLU A 1 230 ? -3.245 -28.872 9.669 1.00 39.34 230 GLU A N 1
ATOM 1754 C CA . GLU A 1 230 ? -2.485 -28.363 10.797 1.00 39.34 230 GLU A CA 1
ATOM 1755 C C . GLU A 1 230 ? -1.445 -29.402 11.245 1.00 39.34 230 GLU A C 1
ATOM 1757 O O . GLU A 1 230 ? -1.788 -30.484 11.724 1.00 39.34 230 GLU A O 1
ATOM 1762 N N . GLN A 1 231 ? -0.166 -29.070 11.100 1.00 32.03 231 GLN A N 1
ATOM 1763 C CA . GLN A 1 231 ? 0.887 -29.651 11.920 1.00 32.03 231 GLN A CA 1
ATOM 1764 C C . GLN A 1 231 ? 1.654 -28.506 12.559 1.00 32.03 231 GLN A C 1
ATOM 1766 O O . GLN A 1 231 ? 2.446 -27.816 11.923 1.00 32.03 231 GLN A O 1
ATOM 1771 N N . ASP A 1 232 ? 1.328 -28.302 13.827 1.00 38.66 232 ASP A N 1
ATOM 1772 C CA . ASP A 1 232 ? 2.110 -27.585 14.818 1.00 38.66 232 ASP A CA 1
ATOM 1773 C C . ASP A 1 232 ? 3.394 -28.388 15.097 1.00 38.66 232 ASP A C 1
ATOM 1775 O O . ASP A 1 232 ? 3.291 -29.566 15.455 1.00 38.66 232 ASP A O 1
ATOM 1779 N N . PRO A 1 233 ? 4.602 -27.827 14.927 1.00 38.66 233 PRO A N 1
ATOM 1780 C CA . PRO A 1 233 ? 5.803 -28.417 15.475 1.00 38.66 233 PRO A CA 1
ATOM 1781 C C . PRO A 1 233 ? 6.353 -27.470 16.537 1.00 38.66 233 PRO A C 1
ATOM 1783 O O . PRO A 1 233 ? 7.156 -26.580 16.246 1.00 38.66 233 PRO A O 1
ATOM 1786 N N . ASN A 1 234 ? 5.951 -27.699 17.783 1.00 35.44 234 ASN A N 1
ATOM 1787 C CA . ASN A 1 234 ? 6.758 -27.299 18.919 1.00 35.44 234 ASN A CA 1
ATOM 1788 C C . ASN A 1 234 ? 7.232 -28.545 19.679 1.00 35.44 234 ASN A C 1
ATOM 1790 O O . ASN A 1 234 ? 6.464 -29.480 19.882 1.00 35.44 234 ASN A O 1
ATOM 1794 N N . GLU A 1 235 ? 8.495 -28.470 20.105 1.00 33.88 235 GLU A N 1
ATOM 1795 C CA . GLU A 1 235 ? 9.237 -29.372 21.003 1.00 33.88 235 GLU A CA 1
ATOM 1796 C C . GLU A 1 235 ? 9.866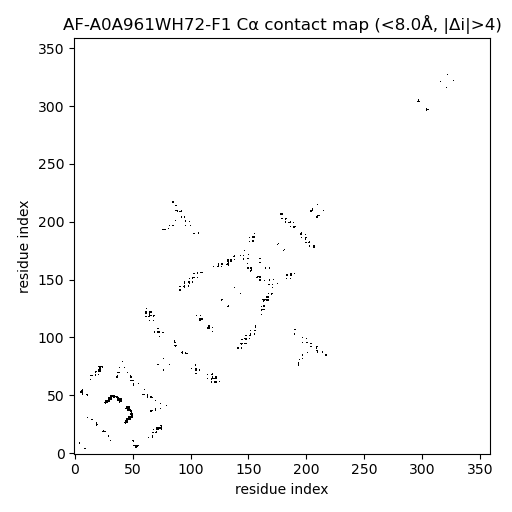 -30.644 20.402 1.00 33.88 235 GLU A C 1
ATOM 1798 O O . GLU A 1 235 ? 9.249 -31.693 20.295 1.00 33.88 235 GLU A O 1
ATOM 1803 N N . GLU A 1 236 ? 11.163 -30.563 20.075 1.00 31.56 236 GLU A N 1
ATOM 1804 C CA . GLU A 1 236 ? 12.232 -31.214 20.860 1.00 31.56 236 GLU A CA 1
ATOM 1805 C C . GLU A 1 236 ? 13.592 -30.967 20.189 1.00 31.56 236 GLU A C 1
ATOM 1807 O O . GLU A 1 236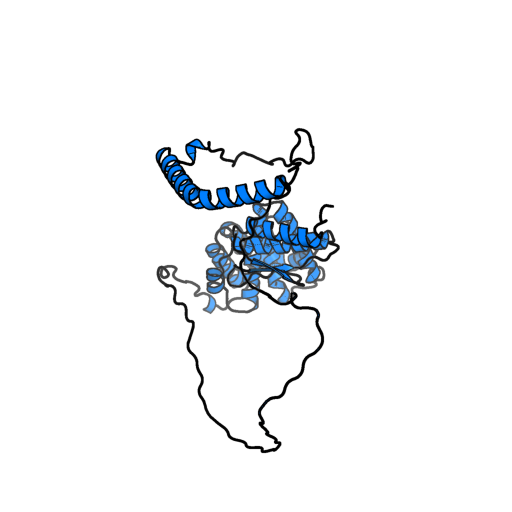 ? 13.856 -31.420 19.077 1.00 31.56 236 GLU A O 1
ATOM 1812 N N . SER A 1 237 ? 14.492 -30.249 20.862 1.00 28.23 237 SER A N 1
ATOM 1813 C CA . SER A 1 237 ? 15.927 -30.290 20.558 1.00 28.23 237 SER A CA 1
ATOM 1814 C C . SER A 1 237 ? 16.717 -29.900 21.804 1.00 28.23 237 SER A C 1
ATOM 1816 O O . SER A 1 237 ? 17.109 -28.750 21.992 1.00 28.23 237 SER A O 1
ATOM 1818 N N . SER A 1 238 ? 16.936 -30.891 22.664 1.00 30.00 238 SER A N 1
ATOM 1819 C CA . SER A 1 238 ? 18.055 -30.919 23.605 1.00 30.00 238 SER A CA 1
ATOM 1820 C C . SER A 1 238 ? 19.364 -31.113 22.835 1.00 30.00 238 SER A C 1
ATOM 1822 O O . SER A 1 238 ? 19.423 -31.990 21.972 1.00 30.00 238 SER A O 1
ATOM 1824 N N . PRO A 1 239 ? 20.442 -30.397 23.184 1.00 35.81 239 PRO A N 1
ATOM 1825 C CA . PRO A 1 239 ? 21.789 -30.836 22.868 1.00 35.81 239 PRO A CA 1
ATOM 1826 C C . PRO A 1 239 ? 22.565 -31.133 24.162 1.00 35.81 239 PRO A C 1
ATOM 1828 O O . PRO A 1 239 ? 23.078 -30.231 24.818 1.00 35.81 239 PRO A O 1
ATOM 1831 N N . GLU A 1 240 ? 22.691 -32.415 24.506 1.00 29.69 240 GLU A N 1
ATOM 1832 C CA . GLU A 1 240 ? 23.923 -32.941 25.114 1.00 29.69 240 GLU A CA 1
ATOM 1833 C C . GLU A 1 240 ? 24.864 -33.245 23.932 1.00 29.69 240 GLU A C 1
ATOM 1835 O O . GLU A 1 240 ? 24.416 -33.734 22.902 1.00 29.69 240 GLU A O 1
ATOM 1840 N N . GLY A 1 241 ? 26.163 -32.988 23.896 1.00 29.36 241 GLY A N 1
ATOM 1841 C CA . GLY A 1 241 ? 27.166 -32.681 24.897 1.00 29.36 241 GLY A CA 1
ATOM 1842 C C . GLY A 1 241 ? 28.479 -33.201 24.296 1.00 29.36 241 GLY A C 1
ATOM 1843 O O . GLY A 1 241 ? 28.564 -34.372 23.940 1.00 29.36 241 GLY A O 1
ATOM 1844 N N . GLN A 1 242 ? 29.496 -32.355 24.135 1.00 27.75 242 GLN A N 1
ATOM 1845 C CA . GLN A 1 242 ? 30.875 -32.814 23.945 1.00 27.75 242 GLN A CA 1
ATOM 1846 C C . GLN A 1 242 ? 31.824 -31.813 24.598 1.00 27.75 242 GLN A C 1
ATOM 1848 O O . GLN A 1 242 ? 31.776 -30.615 24.328 1.00 27.75 242 GLN A O 1
ATOM 1853 N N . GLY A 1 243 ? 32.606 -32.337 25.538 1.00 26.94 243 GLY A N 1
ATOM 1854 C CA . GLY A 1 243 ? 33.430 -31.575 26.455 1.00 26.94 243 GLY A CA 1
ATOM 1855 C C . GLY A 1 243 ? 34.752 -31.096 25.871 1.00 26.94 243 GLY A C 1
ATOM 1856 O O . GLY A 1 243 ? 35.305 -31.661 24.930 1.00 26.94 243 GLY A O 1
ATOM 1857 N N . SER A 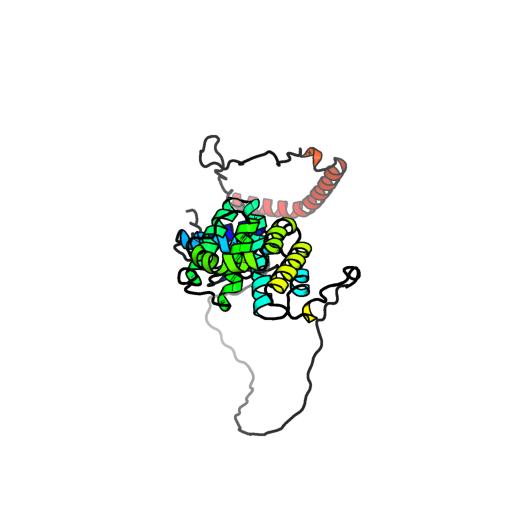1 244 ? 35.287 -30.091 26.547 1.00 29.23 244 SER A N 1
ATOM 1858 C CA . SER A 1 244 ? 36.716 -29.828 26.639 1.00 29.23 244 SER A CA 1
ATOM 1859 C C . SER A 1 244 ? 36.963 -29.170 27.992 1.00 29.23 244 SER A C 1
ATOM 1861 O O . SER A 1 244 ? 36.477 -28.072 28.261 1.00 29.23 244 SER A O 1
ATOM 1863 N N . GLU A 1 245 ? 37.657 -29.911 28.846 1.00 29.81 245 GLU A N 1
ATOM 1864 C CA . GLU A 1 245 ? 38.140 -29.527 30.166 1.00 29.81 245 GLU A CA 1
ATOM 1865 C C . GLU A 1 245 ? 39.124 -28.354 30.063 1.00 29.81 245 GLU A C 1
ATOM 1867 O O . GLU A 1 245 ? 40.034 -28.381 29.232 1.00 29.81 245 GLU A O 1
ATOM 1872 N N . GLN A 1 246 ? 39.009 -27.373 30.961 1.00 29.58 246 GLN A N 1
ATOM 1873 C CA . GLN A 1 246 ? 40.198 -26.732 31.519 1.00 29.58 246 GLN A CA 1
ATOM 1874 C C . GLN A 1 246 ? 39.909 -26.159 32.911 1.00 29.58 246 GLN A C 1
ATOM 1876 O O . GLN A 1 246 ? 39.037 -25.312 33.097 1.00 29.58 246 GLN A O 1
ATOM 1881 N N . GLU A 1 247 ? 40.654 -26.684 33.880 1.00 30.27 247 GLU A N 1
ATOM 1882 C CA . GLU A 1 247 ? 40.734 -26.266 35.275 1.00 30.27 247 GLU A CA 1
ATOM 1883 C C . GLU A 1 247 ? 41.208 -24.812 35.422 1.00 30.27 247 GLU A C 1
ATOM 1885 O O . GLU A 1 247 ? 42.115 -24.370 34.716 1.00 30.27 247 GLU A O 1
ATOM 1890 N N . SER A 1 248 ? 40.699 -24.111 36.439 1.00 28.30 248 SER A N 1
ATOM 1891 C CA . SER A 1 248 ? 41.541 -23.241 37.265 1.00 28.30 248 SER A CA 1
ATOM 1892 C C . SER A 1 248 ? 40.902 -23.007 38.636 1.00 28.30 248 SER A C 1
ATOM 1894 O O . SER A 1 248 ? 39.764 -22.554 38.750 1.00 28.30 248 SER A O 1
ATOM 1896 N N . GLU A 1 249 ? 41.663 -23.382 39.661 1.00 29.30 249 GLU A N 1
ATOM 1897 C CA . GLU A 1 249 ? 41.413 -23.261 41.096 1.00 29.30 249 GLU A CA 1
ATOM 1898 C C . GLU A 1 249 ? 41.387 -21.807 41.611 1.00 29.30 249 GLU A C 1
ATOM 1900 O O . GLU A 1 249 ? 41.966 -20.901 41.014 1.00 29.30 249 GLU A O 1
ATOM 1905 N N . GLY A 1 250 ? 40.825 -21.621 42.814 1.00 28.38 250 GLY A N 1
ATOM 1906 C CA . GLY A 1 250 ? 41.063 -20.447 43.668 1.00 28.38 250 GLY A CA 1
ATOM 1907 C C . GLY A 1 250 ? 39.853 -20.089 44.546 1.00 28.38 250 GLY A C 1
ATOM 1908 O O . GLY A 1 250 ? 39.085 -19.211 44.188 1.00 28.38 250 GLY A O 1
ATOM 1909 N N . ALA A 1 251 ? 39.509 -20.864 45.579 1.00 30.59 251 ALA A N 1
ATOM 1910 C CA . ALA A 1 251 ? 40.059 -20.807 46.944 1.00 30.59 251 ALA A CA 1
ATOM 1911 C C . ALA A 1 251 ? 39.332 -19.829 47.910 1.00 30.59 251 ALA A C 1
ATOM 1913 O O . ALA A 1 251 ? 39.493 -18.618 47.834 1.00 30.59 251 ALA A O 1
ATOM 1914 N N . MET A 1 252 ? 38.670 -20.450 48.902 1.00 31.92 252 MET A N 1
ATOM 1915 C CA . MET A 1 252 ? 38.641 -20.117 50.344 1.00 31.92 252 MET A CA 1
ATOM 1916 C C . MET A 1 252 ? 37.783 -18.960 50.891 1.00 31.92 252 MET A C 1
ATOM 1918 O O . MET A 1 252 ? 38.104 -17.791 50.713 1.00 31.92 252 MET A O 1
ATOM 1922 N N . ALA A 1 253 ? 36.790 -19.338 51.712 1.00 29.98 253 ALA A N 1
ATOM 1923 C CA . ALA A 1 253 ? 36.628 -19.039 53.158 1.00 29.98 253 ALA A CA 1
ATOM 1924 C C . ALA A 1 253 ? 35.127 -19.210 53.503 1.00 29.98 253 ALA A C 1
ATOM 1926 O O . ALA A 1 253 ? 34.288 -18.586 52.866 1.00 29.98 253 ALA A O 1
ATOM 1927 N N . GLY A 1 254 ? 34.678 -20.139 54.362 1.00 28.33 254 GLY A N 1
ATOM 1928 C CA . GLY A 1 254 ? 34.986 -20.228 55.801 1.00 28.33 254 GLY A CA 1
ATOM 1929 C C . GLY A 1 254 ? 34.311 -19.039 56.508 1.00 28.33 254 GLY A C 1
ATOM 1930 O O . GLY A 1 254 ? 34.651 -17.914 56.190 1.00 28.33 254 GLY A O 1
ATOM 1931 N N . GLU A 1 255 ? 33.328 -19.151 57.401 1.00 28.55 255 GLU A N 1
ATOM 1932 C CA . GLU A 1 255 ? 33.188 -20.083 58.515 1.00 28.55 255 GLU A CA 1
ATOM 1933 C C . GLU A 1 255 ? 31.726 -20.205 58.999 1.00 28.55 255 GLU A C 1
ATOM 1935 O O . GLU A 1 255 ? 30.905 -19.295 58.918 1.00 28.55 255 GLU A O 1
ATOM 1940 N N . SER A 1 256 ? 31.468 -21.384 59.545 1.00 28.41 256 SER A N 1
ATOM 1941 C CA . SER A 1 256 ? 30.406 -21.843 60.439 1.00 28.41 256 SER A CA 1
ATOM 1942 C C . SER A 1 256 ? 30.258 -21.062 61.756 1.00 28.41 256 SER A C 1
ATOM 1944 O O . SER A 1 256 ? 31.264 -20.667 62.330 1.00 28.41 256 SER A O 1
ATOM 1946 N N . SER A 1 257 ? 29.052 -21.028 62.339 1.00 26.84 257 SER A N 1
ATOM 1947 C CA . SER A 1 257 ? 28.770 -21.700 63.630 1.00 26.84 257 SER A CA 1
ATOM 1948 C C . SER A 1 257 ? 27.308 -21.539 64.066 1.00 26.84 257 SER A C 1
ATOM 1950 O O . SER A 1 257 ? 26.741 -20.453 64.030 1.00 26.84 257 SER A O 1
ATOM 1952 N N . ALA A 1 258 ? 26.748 -22.658 64.519 1.00 31.59 258 ALA A N 1
ATOM 1953 C CA . ALA A 1 258 ? 25.475 -22.821 65.212 1.00 31.59 258 ALA A CA 1
ATOM 1954 C C . ALA A 1 258 ? 25.522 -22.334 66.678 1.00 31.59 258 ALA A C 1
ATOM 1956 O O . ALA A 1 258 ? 26.612 -22.143 67.223 1.00 31.59 258 ALA A O 1
ATOM 1957 N N . GLY A 1 259 ? 24.355 -22.236 67.329 1.00 28.53 259 GLY A N 1
ATOM 1958 C CA . GLY A 1 259 ? 24.246 -22.192 68.795 1.00 28.53 259 GLY A CA 1
ATOM 1959 C C . GLY A 1 259 ? 22.909 -21.660 69.326 1.00 28.53 259 GLY A C 1
ATOM 1960 O O . GLY A 1 259 ? 22.518 -20.552 68.991 1.00 28.53 259 GLY A O 1
ATOM 1961 N N . GLU A 1 260 ? 22.240 -22.470 70.142 1.00 28.06 260 GLU A N 1
ATOM 1962 C CA . GLU A 1 260 ? 20.874 -22.371 70.678 1.00 28.06 260 GLU A CA 1
ATOM 1963 C C . GLU A 1 260 ? 20.689 -21.496 71.949 1.00 28.06 260 GLU A C 1
ATOM 1965 O O . GLU A 1 260 ? 21.639 -21.219 72.675 1.00 28.06 260 GLU A O 1
ATOM 1970 N N . GLU A 1 261 ? 19.406 -21.186 72.204 1.00 27.11 261 GLU A N 1
ATOM 1971 C CA . GLU A 1 261 ? 18.652 -21.135 73.484 1.00 27.11 261 GLU A CA 1
ATOM 1972 C C . GLU A 1 261 ? 18.705 -19.975 74.525 1.00 27.11 261 GLU A C 1
ATOM 1974 O O . GLU A 1 261 ? 19.726 -19.625 75.103 1.00 27.11 261 GLU A O 1
ATOM 1979 N N . GLU A 1 262 ? 17.467 -19.516 74.807 1.00 27.44 262 GLU A N 1
ATOM 1980 C CA . GLU A 1 262 ? 16.786 -19.086 76.056 1.00 27.44 262 GLU A CA 1
ATOM 1981 C C . GLU A 1 262 ? 17.242 -17.903 76.945 1.00 27.44 262 GLU A C 1
ATOM 1983 O O . GLU A 1 262 ? 18.364 -17.826 77.433 1.00 27.44 262 GLU A O 1
ATOM 1988 N N . GLY A 1 263 ? 16.251 -17.067 77.329 1.00 27.92 263 GLY A N 1
ATOM 1989 C CA . GLY A 1 263 ? 16.248 -16.343 78.615 1.00 27.92 263 GLY A CA 1
ATOM 1990 C C . GLY A 1 263 ? 15.529 -14.978 78.677 1.00 27.92 263 GLY A C 1
ATOM 1991 O O . GLY A 1 263 ? 16.132 -13.956 78.388 1.00 27.92 263 GLY A O 1
ATOM 1992 N N . GLN A 1 264 ? 14.258 -14.986 79.112 1.00 26.89 264 GLN A N 1
ATOM 1993 C CA . GLN A 1 264 ? 13.464 -13.957 79.840 1.00 26.89 264 GLN A CA 1
ATOM 1994 C C . GLN A 1 264 ? 13.969 -12.498 79.994 1.00 26.89 264 GLN A C 1
ATOM 1996 O O . GLN A 1 264 ? 14.995 -12.268 80.624 1.00 26.89 264 GLN A O 1
ATOM 2001 N N . ALA A 1 265 ? 13.109 -11.515 79.662 1.00 28.55 265 ALA A N 1
ATOM 2002 C CA . ALA A 1 265 ? 12.537 -10.534 80.615 1.00 28.55 265 ALA A CA 1
ATOM 2003 C C . ALA A 1 265 ? 11.644 -9.473 79.924 1.00 28.55 265 ALA A C 1
ATOM 2005 O O . ALA A 1 265 ? 11.982 -8.938 78.873 1.00 28.55 265 ALA A O 1
ATOM 2006 N N . ASP A 1 266 ? 10.520 -9.165 80.576 1.00 28.06 266 ASP A N 1
ATOM 2007 C CA . ASP A 1 266 ? 9.554 -8.091 80.305 1.00 28.06 266 ASP A CA 1
ATOM 2008 C C . ASP A 1 266 ? 10.169 -6.710 80.000 1.00 28.06 266 ASP A C 1
ATOM 2010 O O . ASP A 1 266 ? 11.024 -6.229 80.745 1.00 28.06 266 ASP A O 1
ATOM 2014 N N . SER A 1 267 ? 9.626 -5.996 79.005 1.00 27.78 267 SER A N 1
ATOM 2015 C CA . SER A 1 267 ? 9.034 -4.650 79.178 1.00 27.78 267 SER A CA 1
ATOM 2016 C C . SER A 1 267 ? 8.709 -3.961 77.841 1.00 27.78 267 SER A C 1
ATOM 2018 O O . SER A 1 267 ? 9.399 -4.132 76.845 1.00 27.78 267 SER A O 1
ATOM 2020 N N . ALA A 1 268 ? 7.687 -3.099 77.901 1.00 29.22 268 ALA A N 1
ATOM 2021 C CA . ALA A 1 268 ? 7.300 -2.060 76.937 1.00 29.22 268 ALA A CA 1
ATOM 2022 C C . ALA A 1 268 ? 6.259 -2.430 75.859 1.00 29.22 268 ALA A C 1
ATOM 2024 O O . ALA A 1 268 ? 6.535 -2.716 74.701 1.00 29.22 268 ALA A O 1
ATOM 2025 N N . ALA A 1 269 ? 5.015 -2.308 76.318 1.00 33.19 269 ALA A N 1
ATOM 2026 C CA . ALA A 1 269 ? 3.809 -1.914 75.606 1.00 33.19 269 ALA A CA 1
ATOM 2027 C C . ALA A 1 269 ? 3.969 -1.024 74.350 1.00 33.19 269 ALA A C 1
ATOM 2029 O O . ALA A 1 269 ? 4.753 -0.078 74.329 1.00 33.19 269 ALA A O 1
ATOM 2030 N N . MET A 1 270 ? 3.002 -1.250 73.448 1.00 32.94 270 MET A N 1
ATOM 2031 C CA . MET A 1 270 ? 2.424 -0.401 72.391 1.00 32.94 270 MET A CA 1
ATOM 2032 C C . MET A 1 270 ? 2.712 -0.848 70.950 1.00 32.94 270 MET A C 1
ATOM 2034 O O . MET A 1 270 ? 3.848 -0.843 70.492 1.00 32.94 270 MET A O 1
ATOM 2038 N N . SER A 1 271 ? 1.606 -1.096 70.232 1.00 30.58 271 SER A N 1
ATOM 2039 C CA . SER A 1 271 ? 1.465 -1.329 68.780 1.00 30.58 271 SER A CA 1
ATOM 2040 C C . SER A 1 271 ? 1.358 -2.793 68.345 1.00 30.58 271 SER A C 1
ATOM 2042 O O . SER A 1 271 ? 2.153 -3.290 67.559 1.00 30.58 271 SER A O 1
ATOM 2044 N N . ALA A 1 272 ? 0.316 -3.475 68.821 1.00 41.59 272 ALA A N 1
ATOM 2045 C CA . ALA A 1 272 ? -0.242 -4.631 68.129 1.00 41.59 272 ALA A CA 1
ATOM 2046 C C . ALA A 1 272 ? -1.575 -4.194 67.516 1.00 41.59 272 ALA A C 1
ATOM 2048 O O . ALA A 1 272 ? -2.547 -4.084 68.253 1.00 41.59 272 ALA A O 1
ATOM 2049 N N . GLU A 1 273 ? -1.572 -3.864 66.221 1.00 35.06 273 GLU A N 1
ATOM 2050 C CA . GLU A 1 273 ? -2.718 -4.019 65.296 1.00 35.06 273 GLU A CA 1
ATOM 2051 C C . GLU A 1 273 ? -2.416 -3.573 63.849 1.00 35.06 273 GLU A C 1
ATOM 2053 O O . GLU A 1 273 ? -3.329 -3.426 63.042 1.00 35.06 273 GLU A O 1
ATOM 2058 N N . GLU A 1 274 ? -1.146 -3.411 63.470 1.00 37.34 274 GLU A N 1
ATOM 2059 C CA . GLU A 1 274 ? -0.776 -2.996 62.112 1.00 37.34 274 GLU A CA 1
ATOM 2060 C C . GLU A 1 274 ? 0.158 -4.012 61.443 1.00 37.34 274 GLU A C 1
ATOM 2062 O O . GLU A 1 274 ? 1.195 -3.649 60.913 1.00 37.34 274 GLU A O 1
ATOM 2067 N N . ASP A 1 275 ? -0.201 -5.301 61.488 1.00 33.62 275 ASP A N 1
ATOM 2068 C CA . ASP A 1 275 ? 0.171 -6.231 60.414 1.00 33.62 275 ASP A CA 1
ATOM 2069 C C . ASP A 1 275 ? -0.691 -7.506 60.435 1.00 33.62 275 ASP A C 1
ATOM 2071 O O . ASP A 1 275 ? -0.404 -8.485 61.121 1.00 33.62 275 ASP A O 1
ATOM 2075 N N . MET A 1 276 ? -1.790 -7.487 59.684 1.00 30.55 276 MET A N 1
ATOM 2076 C CA . MET A 1 276 ? -2.372 -8.696 59.096 1.00 30.55 276 MET A CA 1
ATOM 2077 C C . MET A 1 276 ? -2.761 -8.346 57.666 1.00 30.55 276 MET A C 1
ATOM 2079 O O . MET A 1 276 ? -3.934 -8.224 57.306 1.00 30.55 276 MET A O 1
ATOM 2083 N N . ALA A 1 277 ? -1.732 -8.163 56.839 1.00 39.06 277 ALA A N 1
ATOM 2084 C CA . ALA A 1 277 ? -1.849 -8.343 55.407 1.00 39.06 277 ALA A CA 1
ATOM 2085 C C . ALA A 1 277 ? -2.522 -9.700 55.119 1.00 39.06 277 ALA A C 1
ATOM 2087 O O . ALA A 1 277 ? -1.929 -10.765 55.267 1.00 39.06 277 ALA A O 1
ATOM 2088 N N . SER A 1 278 ? -3.787 -9.649 54.703 1.00 35.66 278 SER A N 1
ATOM 2089 C CA . SER A 1 278 ? -4.478 -10.745 54.027 1.00 35.66 278 SER A CA 1
ATOM 2090 C C . SER A 1 278 ? -4.667 -10.350 52.564 1.00 35.66 278 SER A C 1
ATOM 2092 O O . SER A 1 278 ? -5.480 -9.488 52.239 1.00 35.66 278 SER A O 1
ATOM 2094 N N . ALA A 1 279 ? -3.906 -10.976 51.670 1.00 34.72 279 ALA A N 1
ATOM 2095 C CA . ALA A 1 279 ? -4.324 -11.174 50.280 1.00 34.72 279 ALA A CA 1
ATOM 2096 C C . ALA A 1 279 ? -5.486 -12.198 50.241 1.00 34.72 279 ALA A C 1
ATOM 2098 O O . ALA A 1 279 ? -5.743 -12.845 51.258 1.00 34.72 279 ALA A O 1
ATOM 2099 N N . PRO A 1 280 ? -6.075 -12.556 49.086 1.00 44.84 280 PRO A N 1
ATOM 2100 C CA . PRO A 1 280 ? -6.499 -11.824 47.888 1.00 44.84 280 PRO A CA 1
ATOM 2101 C C . PRO A 1 280 ? -8.037 -11.983 47.675 1.00 44.84 280 PRO A C 1
ATOM 2103 O O . PRO A 1 280 ? -8.680 -12.808 48.313 1.00 44.84 280 PRO A O 1
ATOM 2106 N N . GLY A 1 281 ? -8.667 -11.244 46.752 1.00 40.75 281 GLY A N 1
ATOM 2107 C CA . GLY A 1 281 ? -9.996 -11.635 46.230 1.00 40.75 281 GLY A CA 1
ATOM 2108 C C . GLY A 1 281 ? -11.214 -11.454 47.154 1.00 40.75 281 GLY A C 1
ATOM 2109 O O . GLY A 1 281 ? -12.168 -12.225 47.065 1.00 40.75 281 GLY A O 1
ATOM 2110 N N . GLY A 1 282 ? -11.223 -10.432 48.011 1.00 37.03 282 GLY A N 1
ATOM 2111 C CA . GLY A 1 282 ? -12.440 -10.020 48.711 1.00 37.03 282 GLY A CA 1
ATOM 2112 C C . GLY A 1 282 ? -13.449 -9.414 47.734 1.00 37.03 282 GLY A C 1
ATOM 2113 O O . GLY A 1 282 ? -13.246 -8.306 47.245 1.00 37.03 282 GLY A O 1
ATOM 2114 N N . GLU A 1 283 ? -14.533 -10.139 47.453 1.00 48.25 283 GLU A N 1
ATOM 2115 C CA . GLU A 1 283 ? -15.747 -9.618 46.814 1.00 48.25 283 GLU A CA 1
ATOM 2116 C C . GLU A 1 283 ? -16.412 -8.580 47.735 1.00 48.25 283 GLU A C 1
ATOM 2118 O O . GLU A 1 283 ? -17.461 -8.824 48.336 1.00 48.25 283 GLU A O 1
ATOM 2123 N N . ASP A 1 284 ? -15.801 -7.407 47.883 1.00 46.62 284 ASP A N 1
ATOM 2124 C CA . ASP A 1 284 ? -16.526 -6.259 48.399 1.00 46.62 284 ASP A CA 1
ATOM 2125 C C . ASP A 1 284 ? -17.558 -5.863 47.333 1.00 46.62 284 ASP A C 1
ATOM 2127 O O . ASP A 1 284 ? -17.184 -5.539 46.200 1.00 46.62 284 ASP A O 1
ATOM 2131 N N . PRO A 1 285 ? -18.869 -5.907 47.639 1.00 54.41 285 PRO A N 1
ATOM 2132 C CA . PRO A 1 285 ? -19.878 -5.485 46.688 1.00 54.41 285 PRO A CA 1
ATOM 2133 C C . PRO A 1 285 ? -19.613 -4.021 46.371 1.00 54.41 285 PRO A C 1
ATOM 2135 O O . PRO A 1 285 ? -19.601 -3.184 47.279 1.00 54.41 285 PRO A O 1
ATOM 2138 N N . ALA A 1 286 ? -19.393 -3.728 45.087 1.00 54.41 286 ALA A N 1
ATOM 2139 C CA . ALA A 1 286 ? -19.277 -2.368 44.594 1.00 54.41 286 ALA A CA 1
ATOM 2140 C C . ALA A 1 286 ? -20.470 -1.580 45.149 1.00 54.41 286 ALA A C 1
ATOM 2142 O O . ALA A 1 286 ? -21.626 -1.855 44.816 1.00 54.41 286 ALA A O 1
ATOM 2143 N N . GLY A 1 287 ? -20.197 -0.667 46.088 1.00 58.09 287 GLY A N 1
ATOM 2144 C CA . GLY A 1 287 ? -21.221 0.191 46.673 1.00 58.09 287 GLY A CA 1
ATOM 2145 C C . GLY A 1 287 ? -21.966 0.943 45.567 1.00 58.09 287 GLY A C 1
ATOM 2146 O O . GLY A 1 287 ? -21.468 0.992 44.441 1.00 58.09 287 GLY A O 1
ATOM 2147 N N . PRO A 1 288 ? -23.140 1.535 45.854 1.00 50.47 288 PRO A N 1
ATOM 2148 C CA . PRO A 1 288 ? -23.919 2.236 44.843 1.00 50.47 288 PRO A CA 1
ATOM 2149 C C . PRO A 1 288 ? -23.007 3.229 44.130 1.00 50.47 288 PRO A C 1
ATOM 2151 O O . PRO A 1 288 ? -22.555 4.216 44.720 1.00 50.47 288 PRO A O 1
ATOM 2154 N N . THR A 1 289 ? -22.681 2.919 42.872 1.00 58.22 289 THR A N 1
ATOM 2155 C CA . THR A 1 289 ? -21.958 3.829 41.999 1.00 58.22 289 THR A CA 1
ATOM 2156 C C . THR A 1 289 ? -22.750 5.119 42.062 1.00 58.22 289 THR A C 1
ATOM 2158 O O . THR A 1 289 ? -23.978 5.082 41.933 1.00 58.22 289 THR A O 1
ATOM 2161 N N . ARG A 1 290 ? -22.092 6.252 42.337 1.00 57.34 290 ARG A N 1
ATOM 2162 C CA . ARG A 1 290 ? -22.749 7.544 42.141 1.00 57.34 290 ARG A CA 1
ATOM 2163 C C . ARG A 1 290 ? -23.236 7.494 40.711 1.00 57.34 290 ARG A C 1
ATOM 2165 O O . ARG A 1 290 ? -22.401 7.453 39.810 1.00 57.34 290 ARG A O 1
ATOM 2172 N N . TRP A 1 291 ? -24.552 7.358 40.552 1.00 49.94 291 TRP A N 1
ATOM 2173 C CA . TRP A 1 291 ? -25.220 7.318 39.267 1.00 49.94 291 TRP A CA 1
ATOM 2174 C C . TRP A 1 291 ? -24.520 8.369 38.431 1.00 49.94 291 TRP A C 1
ATOM 2176 O O . TRP A 1 291 ? -24.389 9.504 38.907 1.00 49.94 291 TRP A O 1
ATOM 2186 N N . ASN A 1 292 ? -23.932 7.960 37.305 1.00 50.19 292 ASN A N 1
ATOM 2187 C CA . ASN A 1 292 ? -23.249 8.889 36.427 1.00 50.19 292 ASN A CA 1
ATOM 2188 C C . ASN A 1 292 ? -24.360 9.805 35.919 1.00 50.19 292 ASN A C 1
ATOM 2190 O O . ASN A 1 292 ? -25.095 9.478 34.988 1.00 50.19 292 ASN A O 1
ATOM 2194 N N . ASN A 1 293 ? -24.621 10.863 36.683 1.00 50.47 293 ASN A N 1
ATOM 2195 C CA . ASN A 1 293 ? -25.655 11.814 36.384 1.00 50.47 293 ASN A CA 1
ATOM 2196 C C . ASN A 1 293 ? -25.224 12.386 35.053 1.00 50.47 293 ASN A C 1
ATOM 2198 O O . ASN A 1 293 ? -24.162 12.999 34.968 1.00 50.47 293 ASN A O 1
ATOM 2202 N N . ARG A 1 294 ? -26.085 12.157 34.061 1.00 47.72 294 ARG A N 1
ATOM 2203 C CA . ARG A 1 294 ? -25.957 12.623 32.691 1.00 47.72 294 ARG A CA 1
ATOM 2204 C C . ARG A 1 294 ? -24.910 11.876 31.854 1.00 47.72 294 ARG A C 1
ATOM 2206 O O . ARG A 1 294 ? -23.807 12.346 31.618 1.00 47.72 294 ARG A O 1
ATOM 2213 N N . TRP A 1 295 ? -25.387 10.841 31.164 1.00 49.47 295 TRP A N 1
ATOM 2214 C CA . TRP A 1 295 ? -25.401 10.985 29.707 1.00 49.47 295 TRP A CA 1
ATOM 2215 C C . TRP A 1 295 ? -26.153 12.290 29.402 1.00 49.47 295 TRP A C 1
ATOM 2217 O O . TRP A 1 295 ? -27.376 12.323 29.319 1.00 49.47 295 TRP A O 1
ATOM 2227 N N . GLU A 1 296 ? -25.431 13.405 29.354 1.00 54.06 296 GLU A N 1
ATOM 2228 C CA . GLU A 1 296 ? -25.911 14.664 28.780 1.00 54.06 296 GLU A CA 1
ATOM 2229 C C . GLU A 1 296 ? -25.839 14.554 27.256 1.00 54.06 296 GLU A C 1
ATOM 2231 O O . GLU A 1 296 ? -25.386 15.468 26.587 1.00 54.06 296 GLU A O 1
ATOM 2236 N N . ASN A 1 297 ? -26.225 13.403 26.707 1.00 54.09 297 ASN A N 1
ATOM 2237 C CA . ASN A 1 297 ? -26.248 13.204 25.276 1.00 54.09 297 ASN A CA 1
ATOM 2238 C C . ASN A 1 297 ? -27.655 13.527 24.794 1.00 54.09 297 ASN A C 1
ATOM 2240 O O . ASN A 1 297 ? -28.647 12.974 25.269 1.00 54.09 297 ASN A O 1
ATOM 2244 N N . ASP A 1 298 ? -27.685 14.474 23.865 1.00 55.19 298 ASP A N 1
ATOM 2245 C CA . ASP A 1 298 ? -28.763 14.688 22.913 1.00 55.19 298 ASP A CA 1
ATOM 2246 C C . ASP A 1 298 ? -30.040 15.290 23.511 1.00 55.19 298 ASP A C 1
ATOM 2248 O O . ASP A 1 298 ? -31.156 14.791 23.353 1.00 55.19 298 ASP A O 1
ATOM 2252 N N . ARG A 1 299 ? -29.909 16.468 24.138 1.00 57.16 299 ARG A N 1
ATOM 2253 C CA . ARG A 1 299 ? -31.062 17.377 24.190 1.00 57.16 299 ARG A CA 1
ATOM 2254 C C . ARG A 1 299 ? -31.491 17.671 22.753 1.00 57.16 299 ARG A C 1
ATOM 2256 O O . ARG A 1 299 ? -30.692 18.168 21.961 1.00 57.16 299 ARG A O 1
ATOM 2263 N N . ALA A 1 300 ? -32.753 17.393 22.434 1.00 54.50 300 ALA A N 1
ATOM 2264 C CA . ALA A 1 300 ? -33.341 17.735 21.145 1.00 54.50 300 ALA A CA 1
ATOM 2265 C C . ALA A 1 300 ? -33.080 19.222 20.828 1.00 54.50 300 ALA A C 1
ATOM 2267 O O . ALA A 1 300 ? -33.612 20.103 21.502 1.00 54.50 300 ALA A O 1
ATOM 2268 N N . GLY A 1 301 ? -32.222 19.485 19.835 1.00 61.59 301 GLY A N 1
ATOM 2269 C CA . GLY A 1 301 ? -31.846 20.836 19.403 1.00 61.59 301 GLY A CA 1
ATOM 2270 C C . GLY A 1 301 ? -30.371 21.223 19.567 1.00 61.59 301 GLY A C 1
ATOM 2271 O O . GLY A 1 301 ? -30.014 22.307 19.113 1.00 61.59 301 GLY A O 1
ATOM 2272 N N . ASP A 1 302 ? -29.510 20.386 20.155 1.00 69.38 302 ASP A N 1
ATOM 2273 C CA . ASP A 1 302 ? -28.062 20.645 20.162 1.00 69.38 302 ASP A CA 1
ATOM 2274 C C . ASP A 1 302 ? -27.457 20.400 18.758 1.00 69.38 302 ASP A C 1
ATOM 2276 O O . ASP A 1 302 ? -27.581 19.291 18.227 1.00 69.38 302 ASP A O 1
ATOM 2280 N N . PRO A 1 303 ? -26.827 21.401 18.110 1.00 66.25 303 PRO A N 1
ATOM 2281 C CA . PRO A 1 303 ? -26.152 21.209 16.826 1.00 66.25 303 PRO A CA 1
ATOM 2282 C C . PRO A 1 303 ? -24.911 20.305 16.913 1.00 66.25 303 PRO A C 1
ATOM 2284 O O . PRO A 1 303 ? -24.465 19.825 15.875 1.00 66.25 303 PRO A O 1
ATOM 2287 N N . ALA A 1 304 ? -24.366 20.067 18.112 1.00 68.56 304 ALA A N 1
ATOM 2288 C CA . ALA A 1 304 ? -23.257 19.144 18.354 1.00 68.56 304 ALA A CA 1
ATOM 2289 C C . ALA A 1 304 ? -23.714 17.716 18.715 1.00 68.56 304 ALA A C 1
ATOM 2291 O O . ALA A 1 304 ? -22.867 16.845 18.923 1.00 68.56 304 ALA A O 1
ATOM 2292 N N . ALA A 1 305 ? -25.028 17.461 18.783 1.00 73.31 305 ALA A N 1
ATOM 2293 C CA . ALA A 1 305 ? -25.558 16.117 18.990 1.00 73.31 305 ALA A CA 1
ATOM 2294 C C . ALA A 1 305 ? -25.178 15.202 17.820 1.00 73.31 305 ALA A C 1
ATOM 2296 O O . ALA A 1 305 ? -25.221 15.599 16.650 1.00 73.31 305 ALA A O 1
ATOM 2297 N N . TYR A 1 306 ? -24.832 13.959 18.143 1.00 74.56 306 TYR A N 1
ATOM 2298 C CA . TYR A 1 306 ? -24.512 12.955 17.140 1.00 74.56 306 TYR A CA 1
ATOM 2299 C C . TYR A 1 306 ? -25.712 12.737 16.204 1.00 74.56 306 TYR A C 1
ATOM 2301 O O . TYR A 1 306 ? -26.851 12.590 16.650 1.00 74.56 306 TYR A O 1
ATOM 2309 N N . ARG A 1 307 ? -25.465 12.712 14.890 1.00 73.56 307 ARG A N 1
ATOM 2310 C CA . ARG A 1 307 ? -26.464 12.359 13.874 1.00 73.56 307 ARG A CA 1
ATOM 2311 C C . ARG A 1 307 ? -25.892 11.286 12.964 1.00 73.56 307 ARG A C 1
ATOM 2313 O O . ARG A 1 307 ? -24.779 11.437 12.463 1.00 73.56 307 ARG A O 1
ATOM 2320 N N . ALA A 1 308 ? -26.667 10.229 12.740 1.00 78.38 308 ALA A N 1
ATOM 2321 C CA . ALA A 1 308 ? -26.348 9.245 11.716 1.00 78.38 308 ALA A CA 1
ATOM 2322 C C . ALA A 1 308 ? -26.330 9.926 10.336 1.00 78.38 308 ALA A C 1
ATOM 2324 O O . ALA A 1 308 ? -27.187 10.760 10.039 1.00 78.38 308 ALA A O 1
ATOM 2325 N N . TYR A 1 309 ? -25.332 9.597 9.513 1.00 80.69 309 TYR A N 1
ATOM 2326 C CA . TYR A 1 309 ? -25.178 10.157 8.165 1.00 80.69 309 TYR A CA 1
ATOM 2327 C C . TYR A 1 309 ? -26.166 9.535 7.161 1.00 80.69 309 TYR A C 1
ATOM 2329 O O . TYR A 1 309 ? -26.690 10.236 6.302 1.00 80.69 309 TYR A O 1
ATOM 2337 N N . SER A 1 310 ? -26.452 8.238 7.299 1.00 86.62 310 SER A N 1
ATOM 2338 C CA . SER A 1 310 ? -27.481 7.508 6.551 1.00 86.62 310 SER A CA 1
ATOM 2339 C C . SER A 1 310 ? -28.024 6.377 7.424 1.00 86.62 310 SER A C 1
ATOM 2341 O O . SER A 1 310 ? -27.278 5.835 8.236 1.00 86.62 310 SER A O 1
ATOM 2343 N N . THR A 1 311 ? -29.302 6.042 7.249 1.00 86.25 311 THR A N 1
ATOM 2344 C CA . THR A 1 311 ? -29.977 4.899 7.888 1.00 86.25 311 THR A CA 1
ATOM 2345 C C . THR A 1 311 ? -30.422 3.856 6.856 1.00 86.25 311 THR A C 1
ATOM 2347 O O . THR A 1 311 ? -31.256 3.009 7.152 1.00 86.25 311 THR A O 1
ATOM 2350 N N . GLU A 1 312 ? -29.940 3.940 5.610 1.00 86.94 312 GLU A N 1
ATOM 2351 C CA . GLU A 1 312 ? -30.388 3.071 4.505 1.00 86.94 312 GLU A CA 1
ATOM 2352 C C . GLU A 1 312 ? -29.999 1.599 4.691 1.00 86.94 312 GLU A C 1
ATOM 2354 O O . GLU A 1 312 ? -30.688 0.719 4.181 1.00 86.94 312 GLU A O 1
ATOM 2359 N N . SER A 1 313 ? -28.927 1.335 5.439 1.00 84.06 313 SER A N 1
ATOM 2360 C CA . SER A 1 313 ? -28.444 -0.017 5.751 1.00 84.06 313 SER A CA 1
ATOM 2361 C C . SER A 1 313 ? -28.785 -0.461 7.177 1.00 84.06 313 SER A C 1
ATOM 2363 O O . SER A 1 313 ? -28.297 -1.502 7.616 1.00 84.06 313 SER A O 1
ATOM 2365 N N . ASP A 1 314 ? -29.577 0.326 7.911 1.00 86.19 314 ASP A N 1
ATOM 2366 C CA . ASP A 1 314 ? -29.944 0.018 9.291 1.00 86.19 314 ASP A CA 1
ATOM 2367 C C . ASP A 1 314 ? -31.176 -0.893 9.317 1.00 86.19 314 ASP A C 1
ATOM 2369 O O . ASP A 1 314 ? -32.199 -0.609 8.692 1.00 86.19 314 ASP A O 1
ATOM 2373 N N . GLU A 1 315 ? -31.104 -1.975 10.091 1.00 86.19 315 GLU A N 1
ATOM 2374 C CA . GLU A 1 315 ? -32.244 -2.850 10.347 1.00 86.19 315 GLU A CA 1
ATOM 2375 C C . GLU A 1 315 ? -32.783 -2.601 11.758 1.00 86.19 315 GLU A C 1
ATOM 2377 O O . GLU A 1 315 ? -32.064 -2.712 12.754 1.00 86.19 315 GLU A O 1
ATOM 2382 N N . VAL A 1 316 ? -34.073 -2.270 11.852 1.00 83.50 316 VAL A N 1
ATOM 2383 C CA . VAL A 1 316 ? -34.766 -2.117 13.135 1.00 83.50 316 VAL A CA 1
ATOM 2384 C C . VAL A 1 316 ? -35.631 -3.345 13.362 1.00 83.50 316 VAL A C 1
ATOM 2386 O O . VAL A 1 316 ? -36.737 -3.452 12.834 1.00 83.50 316 VAL A O 1
ATOM 2389 N N . ILE A 1 317 ? -35.127 -4.266 14.178 1.00 84.94 317 ILE A N 1
ATOM 2390 C CA . ILE A 1 317 ? -35.869 -5.456 14.590 1.00 84.94 317 ILE A CA 1
ATOM 2391 C C . ILE A 1 317 ? -36.574 -5.147 15.912 1.00 84.94 317 ILE A C 1
ATOM 2393 O O . ILE A 1 317 ? -35.960 -4.681 16.875 1.00 84.94 317 ILE A O 1
ATOM 2397 N N . GLY A 1 318 ? -37.882 -5.395 15.968 1.00 80.56 318 GLY A N 1
ATOM 2398 C CA . GLY A 1 318 ? -38.635 -5.303 17.216 1.00 80.56 318 GLY A CA 1
ATOM 2399 C C . GLY A 1 318 ? -38.149 -6.349 18.220 1.00 80.56 318 GLY A C 1
ATOM 2400 O O . GLY A 1 318 ? -37.805 -7.462 17.833 1.00 80.56 318 GLY A O 1
ATOM 2401 N N . ALA A 1 319 ? -38.158 -6.027 19.516 1.00 73.69 319 ALA A N 1
ATOM 2402 C CA . ALA A 1 319 ? -37.697 -6.952 20.560 1.00 73.69 319 ALA A CA 1
ATOM 2403 C C . ALA A 1 319 ? -38.410 -8.322 20.517 1.00 73.69 319 ALA A C 1
ATOM 2405 O O . ALA A 1 319 ? -37.811 -9.343 20.837 1.00 73.69 319 ALA A O 1
ATOM 2406 N N . GLU A 1 320 ? -39.666 -8.343 20.065 1.00 77.88 320 GLU A N 1
ATOM 2407 C CA . GLU A 1 320 ? -40.487 -9.546 19.876 1.00 77.88 320 GLU A CA 1
ATOM 2408 C C . GLU A 1 320 ? -39.980 -10.469 18.750 1.00 77.88 320 GLU A C 1
ATOM 2410 O O . GLU A 1 320 ? -40.297 -11.652 18.747 1.00 77.88 320 GLU A O 1
ATOM 2415 N N . GLY A 1 321 ? -39.191 -9.948 17.802 1.00 78.56 321 GLY A N 1
ATOM 2416 C CA . GLY A 1 321 ? -38.603 -10.707 16.692 1.00 78.56 321 GLY A CA 1
ATOM 2417 C C . GLY A 1 321 ? -37.207 -11.267 16.977 1.00 78.56 321 GLY A C 1
ATOM 2418 O O . GLY A 1 321 ? -36.676 -12.005 16.154 1.00 78.56 321 GLY A O 1
ATOM 2419 N N . LEU A 1 322 ? -36.604 -10.920 18.120 1.00 80.94 322 LEU A N 1
ATOM 2420 C CA . LEU A 1 322 ? -35.265 -11.383 18.508 1.00 80.94 322 LEU A CA 1
ATOM 2421 C C . LEU A 1 322 ? -35.282 -12.685 19.316 1.00 80.94 322 LEU A C 1
ATOM 2423 O O . LEU A 1 322 ? -34.246 -13.332 19.432 1.00 80.94 322 LEU A O 1
ATOM 2427 N N . CYS A 1 323 ? -36.417 -13.043 19.921 1.00 80.06 323 CYS A N 1
ATOM 2428 C CA . CYS A 1 323 ? -36.520 -14.220 20.777 1.00 80.06 323 CYS A CA 1
ATOM 2429 C C . CYS A 1 323 ? -37.938 -14.793 20.744 1.00 80.06 323 CYS A C 1
ATOM 2431 O O . CYS A 1 323 ? -38.920 -14.064 20.890 1.00 80.06 323 CYS A O 1
ATOM 2433 N N . GLU A 1 324 ? -38.043 -16.109 20.578 1.00 85.94 324 GLU A N 1
ATOM 2434 C CA . GLU A 1 324 ? -39.322 -16.815 20.583 1.00 85.94 324 GLU A CA 1
ATOM 2435 C C . GLU A 1 324 ? -39.932 -16.838 21.998 1.00 85.94 324 GLU A C 1
ATOM 2437 O O . GLU A 1 324 ? -39.231 -16.853 23.014 1.00 85.94 324 GLU A O 1
ATOM 2442 N N . SER A 1 325 ? -41.264 -16.885 22.102 1.00 84.50 325 SER A N 1
ATOM 2443 C CA . SER A 1 325 ? -41.963 -16.835 23.399 1.00 84.50 325 SER A CA 1
ATOM 2444 C C . SER A 1 325 ? -41.587 -17.980 24.353 1.00 84.50 325 SER A C 1
ATOM 2446 O O . SER A 1 325 ? -41.597 -17.813 25.578 1.00 84.50 325 SER A O 1
ATOM 2448 N N . GLU A 1 326 ? -41.249 -19.149 23.807 1.00 84.81 326 GLU A N 1
ATOM 244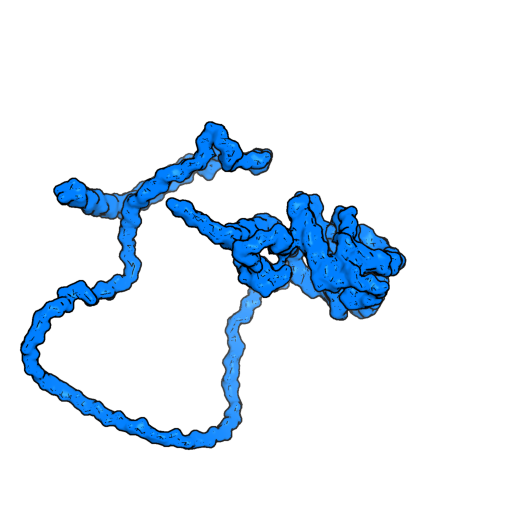9 C CA . GLU A 1 326 ? -40.811 -20.311 24.587 1.00 84.81 326 GLU A CA 1
ATOM 2450 C C . GLU A 1 326 ? -39.412 -20.097 25.180 1.00 84.81 326 GLU A C 1
ATOM 2452 O O . GLU A 1 326 ? -39.172 -20.388 26.357 1.00 84.81 326 GLU A O 1
ATOM 2457 N N . GLU A 1 327 ? -38.507 -19.507 24.401 1.00 85.00 327 GLU A N 1
ATOM 2458 C CA . GLU A 1 327 ? -37.145 -19.201 24.828 1.00 85.00 327 GLU A CA 1
ATOM 2459 C C . GLU A 1 327 ? -37.124 -18.090 25.888 1.00 85.00 327 GLU A C 1
ATOM 2461 O O . GLU A 1 327 ? -36.451 -18.233 26.912 1.00 85.00 327 GLU A O 1
ATOM 2466 N N . LEU A 1 328 ? -37.961 -17.055 25.743 1.00 85.19 328 LEU A N 1
ATOM 2467 C CA . LEU A 1 328 ? -38.168 -16.040 26.783 1.00 85.19 328 LEU A CA 1
ATOM 2468 C C . LEU A 1 328 ? -38.619 -16.651 28.114 1.00 85.19 328 LEU A C 1
ATOM 2470 O O . LEU A 1 328 ? -38.133 -16.267 29.182 1.00 85.19 328 LEU A O 1
ATOM 2474 N N . THR A 1 329 ? -39.533 -17.621 28.066 1.00 88.25 329 THR A N 1
ATOM 2475 C CA . THR A 1 329 ? -40.031 -18.300 29.269 1.00 88.25 329 THR A CA 1
ATOM 2476 C C . THR A 1 329 ? -38.917 -19.102 29.944 1.00 88.25 329 THR A C 1
ATOM 2478 O O . THR A 1 329 ? -38.760 -19.050 31.167 1.00 88.25 329 THR A O 1
ATOM 2481 N N . ARG A 1 330 ? -38.088 -19.791 29.152 1.00 91.31 330 ARG A N 1
ATOM 2482 C CA . ARG A 1 330 ? -36.920 -20.531 29.644 1.00 91.31 330 ARG A CA 1
ATOM 2483 C C . ARG A 1 330 ? -35.881 -19.608 30.283 1.00 91.31 330 ARG A C 1
ATOM 2485 O O . ARG A 1 330 ? -35.429 -19.884 31.395 1.00 91.31 330 ARG A O 1
ATOM 2492 N N . LEU A 1 331 ? -35.524 -18.513 29.612 1.00 88.25 331 LEU A N 1
ATOM 2493 C CA . LEU A 1 331 ? -34.565 -17.526 30.118 1.00 88.25 331 LEU A CA 1
ATOM 2494 C C . LEU A 1 331 ? -35.058 -16.890 31.419 1.00 88.25 331 LEU A C 1
ATOM 2496 O O . LEU A 1 331 ? -34.279 -16.702 32.353 1.00 88.25 331 LEU A O 1
ATOM 2500 N N . ARG A 1 332 ? -36.364 -16.627 31.522 1.00 88.12 332 ARG A N 1
ATOM 2501 C CA . ARG A 1 332 ? -36.972 -16.110 32.748 1.00 88.12 332 ARG A CA 1
ATOM 2502 C C . ARG A 1 332 ? -36.887 -17.101 33.906 1.00 88.12 332 ARG A C 1
ATOM 2504 O O . ARG A 1 332 ? -36.470 -16.712 34.991 1.00 88.12 332 ARG A O 1
ATOM 2511 N N . ALA A 1 333 ? -37.188 -18.375 33.665 1.00 90.50 333 ALA A N 1
ATOM 2512 C CA . ALA A 1 333 ? -37.046 -19.417 34.681 1.00 90.50 333 ALA A CA 1
ATOM 2513 C C . ALA A 1 333 ? -35.588 -19.568 35.157 1.00 90.50 333 ALA A C 1
ATOM 2515 O O . ALA A 1 333 ? -35.331 -19.714 36.353 1.00 90.50 333 ALA A O 1
ATOM 2516 N N . GLN A 1 334 ? -34.622 -19.479 34.238 1.00 90.31 334 GLN A N 1
ATOM 2517 C CA . GLN A 1 334 ? -33.197 -19.515 34.571 1.00 90.31 334 GLN A CA 1
ATOM 2518 C C . GLN A 1 334 ? -32.771 -18.297 35.405 1.00 90.31 334 GLN A C 1
ATOM 2520 O O . GLN A 1 334 ? -32.011 -18.439 36.366 1.00 90.31 334 GLN A O 1
ATOM 2525 N N . LEU A 1 335 ? -33.289 -17.111 35.079 1.00 87.88 335 LEU A N 1
ATOM 2526 C CA . LEU A 1 335 ? -33.032 -15.887 35.831 1.00 87.88 335 LEU A CA 1
ATOM 2527 C C . LEU A 1 335 ? -33.626 -15.959 37.246 1.00 87.88 335 LEU A C 1
ATOM 2529 O O . LEU A 1 335 ? -32.940 -15.633 38.213 1.00 87.88 335 LEU A O 1
ATOM 2533 N N . ASP A 1 336 ? -34.849 -16.468 37.394 1.00 89.62 336 ASP A N 1
ATOM 2534 C CA . ASP A 1 336 ? -35.482 -16.686 38.701 1.00 89.62 336 ASP A CA 1
ATOM 2535 C C . ASP A 1 336 ? -34.692 -17.696 39.553 1.00 89.62 336 ASP A C 1
ATOM 2537 O O . ASP A 1 336 ? -34.486 -17.494 40.756 1.00 89.62 336 ASP A O 1
ATOM 2541 N N . GLN A 1 337 ? -34.158 -18.750 38.929 1.00 88.31 337 GLN A N 1
ATOM 2542 C CA . GLN A 1 337 ? -33.288 -19.711 39.603 1.00 88.31 337 GLN A CA 1
ATOM 2543 C C . GLN A 1 337 ? -31.987 -19.053 40.089 1.00 88.31 337 GLN A C 1
ATOM 2545 O O . GLN A 1 337 ? -31.563 -19.287 41.224 1.00 88.31 337 GLN A O 1
ATOM 2550 N N . GLN A 1 338 ? -31.375 -18.181 39.285 1.00 84.56 338 GLN A N 1
ATOM 2551 C CA . GLN A 1 338 ? -30.188 -17.422 39.690 1.00 84.56 338 GLN A CA 1
ATOM 2552 C C . GLN A 1 338 ? -30.496 -16.399 40.795 1.00 84.56 338 GLN A C 1
ATOM 2554 O O . GLN A 1 338 ? -29.711 -16.257 41.737 1.00 84.56 338 GLN A O 1
ATOM 2559 N N . LEU A 1 339 ? -31.657 -15.740 40.744 1.00 82.81 339 LEU A N 1
ATOM 2560 C CA . LEU A 1 339 ? -32.106 -14.808 41.779 1.00 82.81 339 LEU A CA 1
ATOM 2561 C C . LEU A 1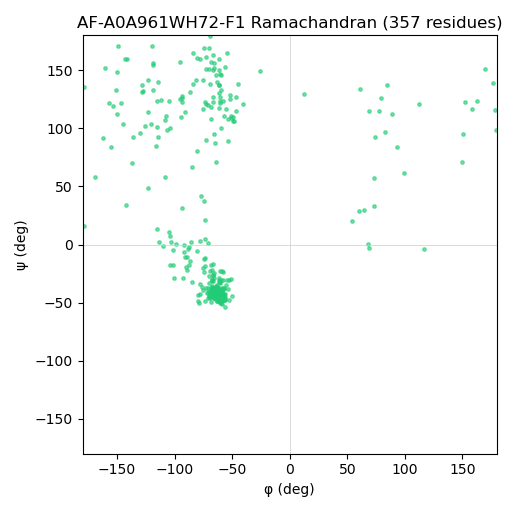 339 ? -32.339 -15.503 43.122 1.00 82.81 339 LEU A C 1
ATOM 2563 O O . LEU A 1 339 ? -31.987 -14.938 44.158 1.00 82.81 339 LEU A O 1
ATOM 2567 N N . SER A 1 340 ? -32.850 -16.739 43.127 1.00 81.19 340 SER A N 1
ATOM 2568 C CA . SER A 1 340 ? -33.038 -17.512 44.364 1.00 81.19 340 SER A CA 1
ATOM 2569 C C . SER A 1 340 ? -31.727 -17.693 45.146 1.00 81.19 340 SER A C 1
ATOM 2571 O O . SER A 1 340 ? -31.697 -17.544 46.368 1.00 81.19 340 SER A O 1
ATOM 2573 N N . ARG A 1 341 ? -30.606 -17.894 44.438 1.00 79.69 341 ARG A N 1
ATOM 2574 C CA . ARG A 1 341 ? -29.261 -17.994 45.028 1.00 79.69 341 ARG A CA 1
ATOM 2575 C C . ARG A 1 341 ? -28.792 -16.666 45.632 1.00 79.69 341 ARG A C 1
ATOM 2577 O O . ARG A 1 341 ? -28.054 -16.660 46.616 1.00 79.69 341 ARG A O 1
ATOM 2584 N N . LEU A 1 342 ? -29.232 -15.543 45.066 1.00 79.88 342 LEU A N 1
ATOM 2585 C CA . LEU A 1 342 ? -28.846 -14.197 45.493 1.00 79.88 342 LEU A CA 1
ATOM 2586 C C . LEU A 1 342 ? -29.730 -13.634 46.614 1.00 79.88 342 LEU A C 1
ATOM 2588 O O . LEU A 1 342 ? -29.283 -12.733 47.324 1.00 79.88 342 LEU A O 1
ATOM 2592 N N . GLN A 1 343 ? -30.927 -14.181 46.857 1.00 76.81 343 GLN A N 1
ATOM 2593 C CA . GLN A 1 343 ? -31.819 -13.725 47.937 1.00 76.81 343 GLN A CA 1
ATOM 2594 C C . GLN A 1 343 ? -31.130 -13.707 49.313 1.00 76.81 343 GLN A C 1
ATOM 2596 O O . GLN A 1 343 ? -31.296 -12.756 50.080 1.00 76.81 343 GLN A O 1
ATOM 2601 N N . GLY A 1 344 ? -30.282 -14.698 49.611 1.00 78.19 344 GLY A N 1
ATOM 2602 C CA . GLY A 1 344 ? -29.515 -14.741 50.862 1.00 78.19 344 GLY A CA 1
ATOM 2603 C C . GLY A 1 344 ? -28.409 -13.679 50.962 1.00 78.19 344 GLY A C 1
ATOM 2604 O O . GLY A 1 344 ? -28.038 -13.257 52.060 1.00 78.19 344 GLY A O 1
ATOM 2605 N N . VAL A 1 345 ? -27.870 -13.216 49.832 1.00 80.44 345 VAL A N 1
ATOM 2606 C CA . VAL A 1 345 ? -26.892 -12.115 49.779 1.00 80.44 345 VAL A CA 1
ATOM 2607 C C . VAL A 1 345 ? -27.611 -10.773 49.935 1.00 80.44 345 VAL A C 1
ATOM 2609 O O . VAL A 1 345 ? -27.188 -9.940 50.737 1.00 80.44 345 VAL A O 1
ATOM 2612 N N . VAL A 1 346 ? -28.755 -10.604 49.265 1.00 77.44 346 VAL A N 1
ATOM 2613 C CA . VAL A 1 346 ? -29.595 -9.401 49.348 1.00 77.44 346 VAL A CA 1
ATOM 2614 C C . VAL A 1 346 ? -30.123 -9.189 50.767 1.00 77.44 346 VAL A C 1
ATOM 2616 O O . VAL A 1 346 ? -30.018 -8.084 51.287 1.00 77.44 346 VAL A O 1
ATOM 2619 N N . ALA A 1 347 ? -30.604 -10.234 51.448 1.00 78.88 347 ALA A N 1
ATOM 2620 C CA . ALA A 1 347 ? -31.073 -10.126 52.833 1.00 78.88 347 ALA A CA 1
ATOM 2621 C C . ALA A 1 347 ? -29.956 -9.714 53.813 1.00 78.88 347 ALA A C 1
ATOM 2623 O O . ALA A 1 347 ? -30.186 -8.944 54.750 1.00 78.88 347 ALA A O 1
ATOM 2624 N N . ARG A 1 348 ? -28.723 -10.191 53.595 1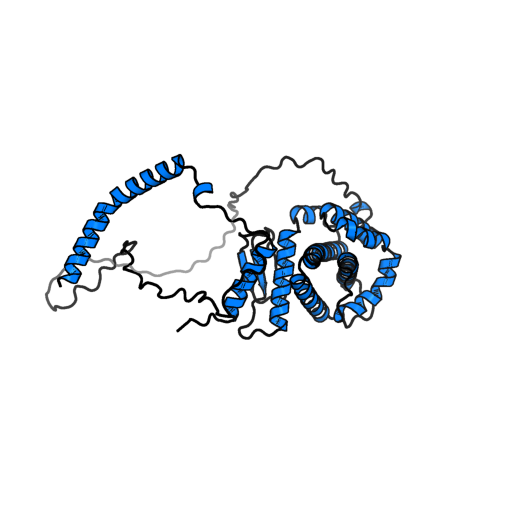.00 79.94 348 ARG A N 1
ATOM 2625 C CA . ARG A 1 348 ? -27.555 -9.802 54.404 1.00 79.94 348 ARG A CA 1
ATOM 2626 C C . ARG A 1 348 ? -27.139 -8.356 54.141 1.00 79.94 348 ARG A C 1
ATOM 2628 O O . ARG A 1 348 ? -26.895 -7.616 55.094 1.00 79.94 348 ARG A O 1
ATOM 2635 N N . LEU A 1 349 ? -27.110 -7.934 52.878 1.00 80.19 349 LEU A N 1
ATOM 2636 C CA . LEU A 1 349 ? -26.812 -6.551 52.497 1.00 80.19 349 LEU A CA 1
ATOM 2637 C C . LEU A 1 349 ? -27.890 -5.571 52.972 1.00 80.19 349 LEU A C 1
ATOM 2639 O O . LEU A 1 349 ? -27.546 -4.518 53.503 1.00 80.19 349 LEU A O 1
ATOM 2643 N N . ALA A 1 350 ? -29.169 -5.938 52.874 1.00 80.44 350 ALA A N 1
ATOM 2644 C CA . ALA A 1 350 ? -30.291 -5.139 53.362 1.00 80.44 350 ALA A CA 1
ATOM 2645 C C . ALA A 1 350 ? -30.206 -4.913 54.878 1.00 80.44 350 ALA A C 1
ATOM 2647 O O . ALA A 1 350 ? -30.303 -3.778 55.336 1.00 80.44 350 ALA A O 1
ATOM 2648 N N . ASN A 1 351 ? -29.916 -5.962 55.655 1.00 82.31 351 ASN A N 1
ATOM 2649 C CA . ASN A 1 351 ? -29.692 -5.833 57.098 1.00 82.31 351 ASN A CA 1
ATOM 2650 C C . ASN A 1 351 ? -28.463 -4.968 57.428 1.00 82.31 351 ASN A C 1
ATOM 2652 O O . ASN A 1 351 ? -28.485 -4.191 58.383 1.00 82.31 351 ASN A O 1
ATOM 2656 N N . ARG A 1 352 ? -27.385 -5.070 56.639 1.00 82.19 352 ARG A N 1
ATOM 2657 C CA . ARG A 1 352 ? -26.181 -4.242 56.814 1.00 82.19 352 ARG A CA 1
ATOM 2658 C C . ARG A 1 352 ? -26.462 -2.766 56.511 1.00 82.19 352 ARG A C 1
ATOM 2660 O O . ARG A 1 352 ? -25.991 -1.905 57.247 1.00 82.19 352 ARG A O 1
ATOM 2667 N N . LEU A 1 353 ? -27.259 -2.481 55.482 1.00 77.31 353 LEU A N 1
ATOM 2668 C CA . LEU A 1 353 ? -27.708 -1.132 55.131 1.00 77.31 353 LEU A CA 1
ATOM 2669 C C . LEU A 1 353 ? -28.649 -0.555 56.200 1.00 77.31 353 LEU A C 1
ATOM 2671 O O . LEU A 1 353 ? -28.459 0.575 56.634 1.00 77.31 353 LEU A O 1
ATOM 2675 N N . GLN A 1 354 ? -29.611 -1.351 56.675 1.00 83.25 354 GLN A N 1
ATOM 2676 C CA . GLN A 1 354 ? -30.548 -0.968 57.731 1.00 83.25 354 GLN A CA 1
ATOM 2677 C C . GLN A 1 354 ? -29.812 -0.582 59.022 1.00 83.25 354 GLN A C 1
ATOM 2679 O O . GLN A 1 354 ? -30.112 0.452 59.611 1.00 83.25 354 GLN A O 1
ATOM 2684 N N . ARG A 1 355 ? -28.793 -1.354 59.425 1.00 83.88 355 ARG A N 1
ATOM 2685 C CA . ARG A 1 355 ? -27.938 -1.007 60.574 1.00 83.88 355 ARG A CA 1
ATOM 2686 C C . ARG A 1 355 ? -27.147 0.285 60.361 1.00 83.88 355 ARG A C 1
ATOM 2688 O O . ARG A 1 355 ? -26.952 1.019 61.317 1.00 83.88 355 ARG A O 1
ATOM 2695 N N . ARG A 1 356 ? -26.712 0.571 59.129 1.00 78.50 356 ARG A N 1
ATOM 2696 C CA . ARG A 1 356 ? -25.977 1.798 58.773 1.00 78.50 356 ARG A CA 1
ATOM 2697 C C . ARG A 1 356 ? -26.852 3.051 58.712 1.00 78.50 356 ARG A C 1
ATOM 2699 O O . ARG A 1 356 ? -26.312 4.139 58.814 1.00 78.50 356 ARG A O 1
ATOM 2706 N N . LEU A 1 357 ? -28.158 2.899 58.490 1.00 74.88 357 LEU A N 1
ATOM 2707 C CA . LEU A 1 357 ? -29.125 4.003 58.465 1.00 74.88 357 LEU A CA 1
ATOM 2708 C C . LEU A 1 357 ? -29.730 4.304 59.844 1.00 74.88 357 LEU A C 1
ATOM 2710 O O . LEU A 1 357 ? -30.251 5.396 60.041 1.00 74.88 357 LEU A O 1
ATOM 2714 N N . MET A 1 358 ? -29.709 3.339 60.771 1.00 72.44 358 MET A N 1
ATOM 2715 C CA . MET A 1 358 ? -30.146 3.537 62.161 1.00 72.44 358 MET A CA 1
ATOM 2716 C C . MET A 1 358 ? -29.021 3.976 63.114 1.00 72.44 358 MET A C 1
ATOM 2718 O O . MET A 1 358 ? -29.318 4.304 64.262 1.00 72.44 358 MET A O 1
ATOM 2722 N N . ALA A 1 359 ? -27.762 3.927 62.669 1.00 54.75 359 ALA A N 1
ATOM 2723 C CA . ALA A 1 359 ? -26.593 4.449 63.380 1.00 54.75 359 ALA A CA 1
ATOM 2724 C C . ALA A 1 359 ? -26.327 5.900 62.965 1.00 54.75 359 ALA A C 1
ATOM 2726 O O . ALA A 1 359 ? -25.941 6.696 63.846 1.00 54.75 359 ALA A O 1
#